Protein AF-A0A1J4KID9-F1 (afdb_monomer)

Foldseek 3Di:
DDPVLQLVLCQVLCVVVVHDSVVLVVDDPVRNVVVLVVSVVVPHDRRDRLVVVVVLLVVCQVLCVVVPHHSVNLSVDDPVVNLVVVVVSVVVVVDDPPDDPDPVVVVVSVVVVVVVVVVVVVDDDDDDPDQDPVNVVVVVVVVVVVVVPPDPPPDDPDDDPDPDDPDDPPDPPPPPDQDPVNVVVVVVVVVVVVVVVVVVVVVVVVVVVVVVVVVVVVVVLVVVLVVLVVVLVVLLVLLVVLDAADPPFAWEWEAEPVRDIDIGGDHQFDWCVNVVSNVQNDQVQADPSSHGFDWWKDFPVRTDDTPDGNVVVPRPHYGYIYIGGD

Structure (mmCIF, N/CA/C/O backbone):
data_AF-A0A1J4KID9-F1
#
_entry.id   AF-A0A1J4KID9-F1
#
loop_
_atom_site.group_PDB
_atom_site.id
_atom_site.type_symbol
_atom_site.label_atom_id
_atom_site.label_alt_id
_atom_site.label_comp_id
_atom_site.label_asym_id
_atom_site.label_entity_id
_atom_site.label_seq_id
_atom_site.pdbx_PDB_ins_code
_atom_site.Cartn_x
_atom_site.Cartn_y
_atom_site.Cartn_z
_atom_site.occupancy
_atom_site.B_iso_or_equiv
_atom_site.auth_seq_id
_atom_site.auth_comp_id
_atom_site.auth_asym_id
_atom_site.auth_atom_id
_atom_site.pdbx_PDB_model_num
ATOM 1 N N . MET A 1 1 ? 33.170 -0.268 27.221 1.00 67.50 1 MET A N 1
ATOM 2 C CA . MET A 1 1 ? 31.861 -0.867 27.538 1.00 67.50 1 MET A CA 1
ATOM 3 C C . MET A 1 1 ? 32.095 -1.963 28.561 1.00 67.50 1 MET A C 1
ATOM 5 O O . MET A 1 1 ? 32.984 -2.780 28.348 1.00 67.50 1 MET A O 1
ATOM 9 N N . SER A 1 2 ? 31.411 -1.929 29.701 1.00 86.56 2 SER A N 1
ATOM 10 C CA . SER A 1 2 ? 31.478 -3.019 30.681 1.00 86.56 2 SER A CA 1
ATOM 11 C C . SER A 1 2 ? 30.784 -4.274 30.136 1.00 86.56 2 SER A C 1
ATOM 13 O O . SER A 1 2 ? 29.910 -4.175 29.274 1.00 86.56 2 SER A O 1
ATOM 15 N N . ALA A 1 3 ? 31.131 -5.459 30.649 1.00 86.00 3 ALA A N 1
ATOM 16 C CA . ALA A 1 3 ? 30.494 -6.713 30.229 1.00 86.00 3 ALA A CA 1
ATOM 17 C C . ALA A 1 3 ? 28.960 -6.681 30.396 1.00 86.00 3 ALA A C 1
ATOM 19 O O . ALA A 1 3 ? 28.234 -7.229 29.571 1.00 86.00 3 ALA A O 1
ATOM 20 N N . ASN A 1 4 ? 28.458 -5.982 31.420 1.00 90.38 4 ASN A N 1
ATOM 21 C CA . ASN A 1 4 ? 27.022 -5.820 31.647 1.00 90.38 4 ASN A CA 1
ATOM 22 C C . ASN A 1 4 ? 26.362 -4.889 30.625 1.00 90.38 4 ASN A C 1
ATOM 24 O O . ASN A 1 4 ? 25.258 -5.177 30.182 1.00 90.38 4 ASN A O 1
ATOM 28 N N . GLU A 1 5 ? 27.024 -3.801 30.224 1.00 86.81 5 GLU A N 1
ATOM 29 C CA . GLU A 1 5 ? 26.514 -2.912 29.168 1.00 86.81 5 GLU A CA 1
ATOM 30 C C . GLU A 1 5 ? 26.441 -3.632 27.821 1.00 86.81 5 GLU A C 1
ATOM 32 O O . GLU A 1 5 ? 25.471 -3.464 27.087 1.00 86.81 5 GLU A O 1
ATOM 37 N N . MET A 1 6 ? 27.440 -4.468 27.521 1.00 88.25 6 MET A N 1
ATOM 38 C CA . MET A 1 6 ? 27.446 -5.279 26.307 1.00 88.25 6 MET A CA 1
ATOM 39 C C . MET A 1 6 ? 26.329 -6.326 26.338 1.00 88.25 6 MET A C 1
ATOM 41 O O . MET A 1 6 ? 25.587 -6.450 25.376 1.00 88.25 6 MET A O 1
ATOM 45 N N . ARG A 1 7 ? 26.137 -7.042 27.452 1.00 94.44 7 ARG A N 1
ATOM 46 C CA . ARG A 1 7 ? 25.012 -7.984 27.603 1.00 94.44 7 ARG A CA 1
ATOM 47 C C . ARG A 1 7 ? 23.666 -7.286 27.452 1.00 94.44 7 ARG A C 1
ATOM 49 O O . ARG A 1 7 ? 22.809 -7.760 26.717 1.00 94.44 7 ARG A O 1
ATOM 56 N N . LYS A 1 8 ? 23.519 -6.109 28.057 1.00 92.69 8 LYS A N 1
ATOM 57 C CA . LYS A 1 8 ? 22.304 -5.302 27.953 1.00 92.69 8 LYS A CA 1
ATOM 58 C C . LYS A 1 8 ? 21.984 -4.901 26.512 1.00 92.69 8 LYS A C 1
ATOM 60 O O . LYS A 1 8 ? 20.823 -4.928 26.119 1.00 92.69 8 LYS A O 1
ATOM 65 N N . SER A 1 9 ? 22.991 -4.576 25.698 1.00 91.94 9 SER A N 1
ATOM 66 C CA . SER A 1 9 ? 22.756 -4.224 24.292 1.00 91.94 9 SER A CA 1
ATOM 67 C C . SER A 1 9 ? 22.297 -5.411 23.433 1.00 91.94 9 SER A C 1
ATOM 69 O O . SER A 1 9 ? 21.761 -5.192 22.352 1.00 91.94 9 SER A O 1
ATOM 71 N N . TRP A 1 10 ? 22.464 -6.649 23.909 1.00 94.56 10 TRP A N 1
ATOM 72 C CA . TRP A 1 10 ? 22.032 -7.879 23.240 1.00 94.56 10 TRP A CA 1
ATOM 73 C C . TRP A 1 10 ? 20.652 -8.398 23.684 1.00 94.56 10 TRP A C 1
ATOM 75 O O . TRP A 1 10 ? 20.154 -9.338 23.068 1.00 94.56 10 TRP A O 1
ATOM 85 N N . GLU A 1 11 ? 19.998 -7.795 24.688 1.00 95.81 11 GLU A N 1
ATOM 86 C CA . GLU A 1 11 ? 18.727 -8.301 25.246 1.00 95.81 11 GLU A CA 1
ATOM 87 C C . GLU A 1 11 ? 17.643 -8.508 24.181 1.00 95.81 11 GLU A C 1
ATOM 89 O O . GLU A 1 11 ? 17.034 -9.574 24.123 1.00 95.81 11 GLU A O 1
ATOM 94 N N . ASN A 1 12 ? 17.448 -7.531 23.292 1.00 89.94 12 ASN A N 1
ATOM 95 C CA . ASN A 1 12 ? 16.438 -7.620 22.234 1.00 89.94 12 ASN A CA 1
ATOM 96 C C . ASN A 1 12 ? 16.734 -8.751 21.242 1.00 89.94 12 ASN A C 1
ATOM 98 O O . ASN A 1 12 ? 15.818 -9.449 20.821 1.00 89.94 12 ASN A O 1
ATOM 102 N N . ASN A 1 13 ? 18.007 -8.975 20.906 1.00 93.50 13 ASN A N 1
ATOM 103 C CA . ASN A 1 13 ? 18.398 -10.064 20.011 1.00 93.50 13 ASN A CA 1
ATOM 104 C C . ASN A 1 13 ? 18.134 -11.429 20.661 1.00 93.50 13 ASN A C 1
ATOM 106 O O . ASN A 1 13 ? 17.646 -12.333 19.990 1.00 93.50 13 ASN A O 1
ATOM 110 N N . PHE A 1 14 ? 18.389 -11.567 21.966 1.00 96.75 14 PHE A N 1
ATOM 111 C CA . PHE A 1 14 ? 18.066 -12.787 22.710 1.00 96.75 14 PHE A CA 1
ATOM 112 C C . PHE A 1 14 ? 16.553 -13.027 22.780 1.00 96.75 14 PHE A C 1
ATOM 114 O O . PHE A 1 14 ? 16.109 -14.134 22.486 1.00 96.75 14 PHE A O 1
ATOM 121 N N . ILE A 1 15 ? 15.759 -11.993 23.081 1.00 95.12 15 ILE A N 1
ATOM 122 C CA . ILE A 1 15 ? 14.289 -12.085 23.107 1.00 95.12 15 ILE A CA 1
ATOM 123 C C . ILE A 1 15 ? 13.750 -12.510 21.737 1.00 95.12 15 ILE A C 1
ATOM 125 O O . ILE A 1 15 ? 12.956 -13.446 21.653 1.00 95.12 15 ILE A O 1
ATOM 129 N N . ASN A 1 16 ? 14.217 -11.871 20.662 1.00 89.88 16 ASN A N 1
ATOM 130 C CA . ASN A 1 16 ? 13.778 -12.164 19.297 1.00 89.88 16 ASN A CA 1
ATOM 131 C C . ASN A 1 16 ? 14.201 -13.566 18.831 1.00 89.88 16 ASN A C 1
ATOM 133 O O . ASN A 1 16 ? 13.497 -14.188 18.041 1.00 89.88 16 ASN A O 1
ATOM 137 N N . ALA A 1 17 ? 15.318 -14.086 19.345 1.00 95.44 17 ALA A N 1
ATOM 138 C CA . ALA A 1 17 ? 15.761 -15.459 19.117 1.00 95.44 17 ALA A CA 1
ATOM 139 C C . ALA A 1 17 ? 15.050 -16.496 20.014 1.00 95.44 17 ALA A C 1
ATOM 141 O O . ALA A 1 17 ? 15.343 -17.688 19.917 1.00 95.44 17 ALA A O 1
ATOM 142 N N . GLY A 1 18 ? 14.138 -16.071 20.898 1.00 96.00 18 GLY A N 1
ATOM 143 C CA . GLY A 1 18 ? 13.438 -16.951 21.839 1.00 96.00 18 GLY A CA 1
ATOM 144 C C . GLY A 1 18 ? 14.309 -17.462 22.992 1.00 96.00 18 GLY A C 1
ATOM 145 O O . GLY A 1 18 ? 13.974 -18.474 23.607 1.00 96.00 18 GLY A O 1
ATOM 146 N N . LEU A 1 19 ? 15.425 -16.790 23.283 1.00 96.50 19 LEU A N 1
ATOM 147 C CA . LEU A 1 19 ? 16.352 -17.131 24.363 1.00 96.50 19 LEU A CA 1
ATOM 148 C C . LEU A 1 19 ? 16.002 -16.368 25.650 1.00 96.50 19 LEU A C 1
ATOM 150 O O . LEU A 1 19 ? 15.597 -15.204 25.614 1.00 96.50 19 LEU A O 1
ATOM 154 N N . ASP A 1 20 ? 16.192 -17.004 26.811 1.00 97.00 20 ASP A N 1
ATOM 155 C CA . ASP A 1 20 ? 15.944 -16.355 28.102 1.00 97.00 20 ASP A CA 1
ATOM 156 C C . ASP A 1 20 ? 17.058 -15.347 28.429 1.00 97.00 20 ASP A C 1
ATOM 158 O O . ASP A 1 20 ? 18.227 -15.690 28.624 1.00 97.00 20 ASP A O 1
ATOM 162 N N . VAL A 1 21 ? 16.673 -14.077 28.559 1.00 97.25 21 VAL A N 1
ATOM 163 C CA . VAL A 1 21 ? 17.555 -12.976 28.969 1.00 97.25 21 VAL A CA 1
ATOM 164 C C . VAL A 1 21 ? 18.198 -13.247 30.334 1.00 97.25 21 VAL A C 1
ATOM 166 O O . VAL A 1 21 ? 19.330 -12.834 30.581 1.00 97.25 21 VAL A O 1
ATOM 169 N N . ARG A 1 22 ? 17.528 -13.971 31.238 1.00 96.81 22 ARG A N 1
ATOM 170 C CA . ARG A 1 22 ? 18.107 -14.327 32.544 1.00 96.81 22 ARG A CA 1
ATOM 171 C C . ARG A 1 22 ? 19.289 -15.271 32.388 1.00 96.81 22 ARG A C 1
ATOM 173 O O . ARG A 1 22 ? 20.301 -15.082 33.060 1.00 96.81 22 ARG A O 1
ATOM 180 N N . GLU A 1 23 ? 19.176 -16.243 31.486 1.00 97.06 23 GLU A N 1
ATOM 181 C CA . GLU A 1 23 ? 20.255 -17.180 31.184 1.00 97.06 23 GLU A CA 1
ATOM 182 C C . GLU A 1 23 ? 21.453 -16.431 30.595 1.00 97.06 23 GLU A C 1
ATOM 184 O O . GLU A 1 23 ? 22.577 -16.617 31.069 1.00 97.06 23 GLU A O 1
ATOM 189 N N . MET A 1 24 ? 21.204 -15.475 29.689 1.00 97.69 24 MET A N 1
ATOM 190 C CA . MET A 1 24 ? 22.231 -14.594 29.120 1.00 97.69 24 MET A CA 1
ATOM 191 C C . MET A 1 24 ? 23.076 -13.900 30.194 1.00 97.69 24 MET A C 1
ATOM 193 O O . MET A 1 24 ? 24.288 -13.819 30.036 1.00 97.69 24 MET A O 1
ATOM 197 N N . TYR A 1 25 ? 22.499 -13.422 31.302 1.00 97.06 25 TYR A N 1
ATOM 198 C CA . TYR A 1 25 ? 23.275 -12.780 32.378 1.00 97.06 25 TYR A CA 1
ATOM 199 C C . TYR A 1 25 ? 24.060 -13.761 33.258 1.00 97.06 25 TYR A C 1
ATOM 201 O O . TYR A 1 25 ? 24.986 -13.346 33.954 1.00 97.06 25 TYR A O 1
ATOM 209 N N . THR A 1 26 ? 23.726 -15.051 33.217 1.00 96.88 26 THR A N 1
ATOM 210 C CA . THR A 1 26 ? 24.433 -16.105 33.963 1.00 96.88 26 THR A CA 1
ATOM 211 C C . THR A 1 26 ? 25.505 -16.829 33.148 1.00 96.88 26 THR A C 1
ATOM 213 O O . THR A 1 26 ? 26.361 -17.491 33.733 1.00 96.88 26 THR A O 1
ATOM 216 N N . MET A 1 27 ? 25.497 -16.682 31.817 1.00 97.31 27 MET A N 1
ATOM 217 C CA . MET A 1 27 ? 26.491 -17.282 30.920 1.00 97.31 27 MET A CA 1
ATOM 218 C C . MET A 1 27 ? 27.910 -16.807 31.243 1.00 97.31 27 MET A C 1
ATOM 220 O O . MET A 1 27 ? 28.134 -15.615 31.491 1.00 97.31 27 MET A O 1
ATOM 224 N N . SER A 1 28 ? 28.894 -17.705 31.135 1.00 97.38 28 SER A N 1
ATOM 225 C CA . SER A 1 28 ? 30.301 -17.292 31.114 1.00 97.38 28 SER A CA 1
ATOM 226 C C . SER A 1 28 ? 30.572 -16.352 29.932 1.00 97.38 28 SER A C 1
ATOM 228 O O . SER A 1 28 ? 29.771 -16.245 29.003 1.00 97.38 28 SER A O 1
ATOM 230 N N . GLU A 1 29 ? 31.685 -15.624 29.963 1.00 94.88 29 GLU A N 1
ATOM 231 C CA . GLU A 1 29 ? 32.046 -14.721 28.863 1.00 94.88 29 GLU A CA 1
ATOM 232 C C . GLU A 1 29 ? 32.217 -15.475 27.534 1.00 94.88 29 GLU A C 1
ATOM 234 O O . GLU A 1 29 ? 31.683 -15.045 26.515 1.00 94.88 29 GLU A O 1
ATOM 239 N N . ASP A 1 30 ? 32.833 -16.659 27.562 1.00 96.19 30 ASP A N 1
ATOM 240 C CA . ASP A 1 30 ? 32.995 -17.512 26.379 1.00 96.19 30 ASP A CA 1
ATOM 241 C C . ASP A 1 30 ? 31.653 -18.016 25.827 1.00 96.19 30 ASP A C 1
ATOM 243 O O . ASP A 1 30 ? 31.439 -18.020 24.613 1.00 96.19 30 ASP A O 1
ATOM 247 N N . GLN A 1 31 ? 30.726 -18.413 26.709 1.00 97.06 31 GLN A N 1
ATOM 248 C CA . GLN A 1 31 ? 29.376 -18.839 26.322 1.00 97.06 31 GLN A CA 1
ATOM 249 C C . GLN A 1 31 ? 28.580 -17.685 25.719 1.00 97.06 31 GLN A C 1
ATOM 251 O O . GLN A 1 31 ? 27.940 -17.855 24.680 1.00 97.06 31 GLN A O 1
ATOM 256 N N . PHE A 1 32 ? 28.652 -16.507 26.340 1.00 97.12 32 PHE A N 1
ATOM 257 C CA . PHE A 1 32 ? 28.003 -15.306 25.835 1.00 97.12 32 PHE A CA 1
ATOM 258 C C . PHE A 1 32 ? 28.542 -14.939 24.448 1.00 97.12 32 PHE A C 1
ATOM 260 O O . PHE A 1 32 ? 27.763 -14.797 23.512 1.00 97.12 32 PHE A O 1
ATOM 267 N N . ASN A 1 33 ? 29.866 -14.885 24.276 1.00 94.19 33 ASN A N 1
ATOM 268 C CA . ASN A 1 33 ? 30.491 -14.553 22.995 1.00 94.19 33 ASN A CA 1
ATOM 269 C C . ASN A 1 33 ? 30.161 -15.574 21.898 1.00 94.19 33 ASN A C 1
ATOM 271 O O . ASN A 1 33 ? 29.848 -15.182 20.775 1.00 94.19 33 ASN A O 1
ATOM 275 N N . SER A 1 34 ? 30.169 -16.868 22.229 1.00 96.56 34 SER A N 1
ATOM 276 C CA . SER A 1 34 ? 29.794 -17.934 21.289 1.00 96.56 34 SER A CA 1
ATOM 277 C C . SER A 1 34 ? 28.328 -17.822 20.865 1.00 96.56 34 SER A C 1
ATOM 279 O O . SER A 1 34 ? 28.011 -17.974 19.688 1.00 96.56 34 SER A O 1
ATOM 281 N N . THR A 1 35 ? 27.437 -17.503 21.807 1.00 97.06 35 THR A N 1
ATOM 282 C CA . THR A 1 35 ? 26.005 -17.317 21.529 1.00 97.06 35 THR A CA 1
ATOM 283 C C . THR A 1 35 ? 25.766 -16.072 20.678 1.00 97.06 35 THR A C 1
ATOM 285 O O . THR A 1 35 ? 25.029 -16.130 19.701 1.00 97.06 35 THR A O 1
ATOM 288 N N . CYS A 1 36 ? 26.438 -14.960 20.981 1.00 95.44 36 CYS A N 1
ATOM 289 C CA . CYS A 1 36 ? 26.390 -13.754 20.158 1.00 95.44 36 CYS A CA 1
ATOM 290 C C . CYS A 1 36 ? 26.878 -14.021 18.729 1.00 95.44 36 CYS A C 1
ATOM 292 O O . CYS A 1 36 ? 26.241 -13.563 17.786 1.00 95.44 36 CYS A O 1
ATOM 294 N N . GLN A 1 37 ? 27.964 -14.782 18.548 1.00 93.56 37 GLN A N 1
ATOM 295 C CA . GLN A 1 37 ? 28.444 -15.146 17.213 1.00 93.56 37 GLN A CA 1
ATOM 296 C C . GLN A 1 37 ? 27.427 -16.015 16.466 1.00 93.56 37 GLN A C 1
ATOM 298 O O . GLN A 1 37 ? 27.120 -15.723 15.317 1.00 93.56 37 GLN A O 1
ATOM 303 N N . PHE A 1 38 ? 26.834 -17.004 17.139 1.00 96.94 38 PHE A N 1
ATOM 304 C CA . PHE A 1 38 ? 25.763 -17.820 16.566 1.00 96.94 38 PHE A CA 1
ATOM 305 C C . PHE A 1 38 ? 24.560 -16.977 16.111 1.00 96.94 38 PHE A C 1
ATOM 307 O O . PHE A 1 38 ? 24.009 -17.217 15.038 1.00 96.94 38 PHE A O 1
ATOM 314 N N . LEU A 1 39 ? 24.165 -15.967 16.894 1.00 95.31 39 LEU A N 1
ATOM 315 C CA . LEU A 1 39 ? 23.096 -15.041 16.515 1.00 95.31 39 LEU A CA 1
ATOM 316 C C . LEU A 1 39 ? 23.476 -14.210 15.278 1.00 95.31 39 LEU A C 1
ATOM 318 O O . LEU A 1 39 ? 22.649 -14.061 14.384 1.00 95.31 39 LEU A O 1
ATOM 322 N N . ILE A 1 40 ? 24.719 -13.727 15.178 1.00 90.62 40 ILE A N 1
ATOM 323 C CA . ILE A 1 40 ? 25.205 -13.009 13.982 1.00 90.62 40 ILE A CA 1
ATOM 324 C C . ILE A 1 40 ? 25.161 -13.917 12.754 1.00 90.62 40 ILE A C 1
ATOM 326 O O . ILE A 1 40 ? 24.624 -13.524 11.722 1.00 90.62 40 ILE A O 1
ATOM 330 N N . ASP A 1 41 ? 25.669 -15.141 12.881 1.00 90.38 41 ASP A N 1
ATOM 331 C CA . ASP A 1 41 ? 25.675 -16.128 11.797 1.00 90.38 41 ASP A CA 1
ATOM 332 C C . ASP A 1 41 ? 24.243 -16.524 11.380 1.00 90.38 41 ASP A C 1
ATOM 334 O O . ASP A 1 41 ? 24.012 -16.942 10.248 1.00 90.38 41 ASP A O 1
ATOM 338 N N . SER A 1 42 ? 23.273 -16.341 12.282 1.00 91.69 42 SER A N 1
ATOM 339 C CA . SER A 1 42 ? 21.836 -16.534 12.045 1.00 91.69 42 SER A CA 1
ATOM 340 C C . SER A 1 42 ? 21.119 -15.275 11.525 1.00 91.69 42 SER A C 1
ATOM 342 O O . SER A 1 42 ? 19.894 -15.274 11.430 1.00 91.69 42 SER A O 1
ATOM 344 N N . GLY A 1 43 ? 21.852 -14.205 11.200 1.00 88.31 43 GLY A N 1
ATOM 345 C CA . GLY A 1 43 ? 21.314 -12.977 10.602 1.00 88.31 43 GLY A CA 1
ATOM 346 C C . GLY A 1 43 ? 20.875 -11.893 11.592 1.00 88.31 43 GLY A C 1
ATOM 347 O O . GLY A 1 43 ? 20.299 -10.892 11.171 1.00 88.31 43 GLY A O 1
ATOM 348 N N . PHE A 1 44 ? 21.137 -12.038 12.895 1.00 90.00 44 PHE A N 1
ATOM 349 C CA . PHE A 1 44 ? 20.835 -10.979 13.862 1.00 90.00 44 PHE A CA 1
ATOM 350 C C . PHE A 1 44 ? 21.916 -9.886 13.823 1.00 90.00 44 PHE A C 1
ATOM 352 O O . PHE A 1 44 ? 23.108 -10.189 13.949 1.00 90.00 44 PHE A O 1
ATOM 359 N N . PRO A 1 45 ? 21.543 -8.599 13.711 1.00 83.44 45 PRO A N 1
ATOM 360 C CA . PRO A 1 45 ? 22.516 -7.518 13.616 1.00 83.44 45 PRO A CA 1
ATOM 361 C C . PRO A 1 45 ? 23.289 -7.357 14.929 1.00 83.44 45 PRO A C 1
ATOM 363 O O . PRO A 1 45 ? 22.723 -7.429 16.025 1.00 83.44 45 PRO A O 1
ATOM 366 N N . ARG A 1 46 ? 24.598 -7.092 14.836 1.00 86.94 46 ARG A N 1
ATOM 367 C CA . ARG A 1 46 ? 25.426 -6.788 16.010 1.00 86.94 46 ARG A CA 1
ATOM 368 C C . ARG A 1 46 ? 24.930 -5.472 16.637 1.00 86.94 46 ARG A C 1
ATOM 370 O O . ARG A 1 46 ? 24.901 -4.457 15.943 1.00 86.94 46 ARG A O 1
ATOM 377 N N . PRO A 1 47 ? 24.586 -5.435 17.936 1.00 81.06 47 PRO A N 1
ATOM 378 C CA . PRO A 1 47 ? 24.168 -4.205 18.582 1.00 81.06 47 PRO A CA 1
ATOM 379 C C . PRO A 1 47 ? 25.357 -3.249 18.646 1.00 81.06 47 PRO A C 1
ATOM 381 O O . PRO A 1 47 ? 26.358 -3.495 19.323 1.00 81.06 47 PRO A O 1
ATOM 384 N N . VAL A 1 48 ? 25.257 -2.162 17.888 1.00 70.44 48 VAL A N 1
ATOM 385 C CA . VAL A 1 48 ? 26.262 -1.103 17.849 1.00 70.44 48 VAL A CA 1
ATOM 386 C C . VAL A 1 48 ? 26.238 -0.390 19.199 1.00 70.44 48 VAL A C 1
ATOM 388 O O . VAL A 1 48 ? 25.210 0.160 19.599 1.00 70.44 48 VAL A O 1
ATOM 391 N N . GLY A 1 49 ? 27.350 -0.441 19.935 1.00 63.91 49 GLY A N 1
ATOM 392 C CA . GLY A 1 49 ? 27.448 0.190 21.249 1.00 63.91 49 GLY A CA 1
ATOM 393 C C . GLY A 1 49 ? 27.148 1.690 21.173 1.00 63.91 49 GLY A C 1
ATOM 394 O O . GLY A 1 49 ? 27.570 2.372 20.243 1.00 63.91 49 GLY A O 1
ATOM 395 N N . GLU A 1 50 ? 26.456 2.214 22.183 1.00 57.25 50 GLU A N 1
ATOM 396 C CA . GLU A 1 50 ? 26.010 3.616 22.282 1.00 57.25 50 GLU A CA 1
ATOM 397 C C . GLU A 1 50 ? 27.161 4.636 22.124 1.00 57.25 50 GLU A C 1
ATOM 399 O O . GLU A 1 50 ? 26.969 5.748 21.644 1.00 57.25 50 GLU A O 1
ATOM 404 N N . GLN A 1 51 ? 28.399 4.236 22.440 1.00 53.75 51 GLN A N 1
ATOM 405 C CA . GLN A 1 51 ? 29.590 5.067 22.235 1.00 53.75 51 GLN A CA 1
ATOM 406 C C . GLN A 1 51 ? 30.036 5.186 20.770 1.00 53.75 51 GLN A C 1
ATOM 408 O O . GLN A 1 51 ? 30.564 6.232 20.401 1.00 53.75 51 GLN A O 1
ATOM 413 N N . ALA A 1 52 ? 29.822 4.160 19.941 1.00 54.78 52 ALA A N 1
ATOM 414 C CA . ALA A 1 52 ? 30.094 4.249 18.505 1.00 54.78 52 ALA A CA 1
ATOM 415 C C . ALA A 1 52 ? 29.058 5.162 17.831 1.00 54.78 52 ALA A C 1
ATOM 417 O O . ALA A 1 52 ? 29.440 6.100 17.139 1.00 54.78 52 ALA A O 1
ATOM 418 N N . LYS A 1 53 ? 27.775 5.010 18.199 1.00 64.50 53 LYS A N 1
ATOM 419 C CA . LYS A 1 53 ? 26.678 5.884 17.744 1.00 64.50 53 LYS A CA 1
ATOM 420 C C . LYS A 1 53 ? 26.939 7.368 18.032 1.00 64.50 53 LYS A C 1
ATOM 422 O O . LYS A 1 53 ? 26.664 8.226 17.202 1.00 64.50 53 LYS A O 1
ATOM 427 N N . ASN A 1 54 ? 27.511 7.682 19.197 1.00 66.44 54 ASN A N 1
ATOM 428 C CA . ASN A 1 54 ? 27.789 9.068 19.585 1.00 66.44 54 ASN A CA 1
ATOM 429 C C . ASN A 1 54 ? 29.024 9.672 18.905 1.00 66.44 54 ASN A C 1
ATOM 431 O O . ASN A 1 54 ? 29.061 10.884 18.703 1.00 66.44 54 ASN A O 1
ATOM 435 N N . LYS A 1 55 ? 30.038 8.863 18.567 1.00 69.50 55 LYS A N 1
ATOM 436 C CA . LYS A 1 55 ? 31.215 9.353 17.834 1.00 69.50 55 LYS A CA 1
ATOM 437 C C . LYS A 1 55 ? 30.810 9.808 16.431 1.00 69.50 55 LYS A C 1
ATOM 439 O O . LYS A 1 55 ? 31.202 10.891 16.01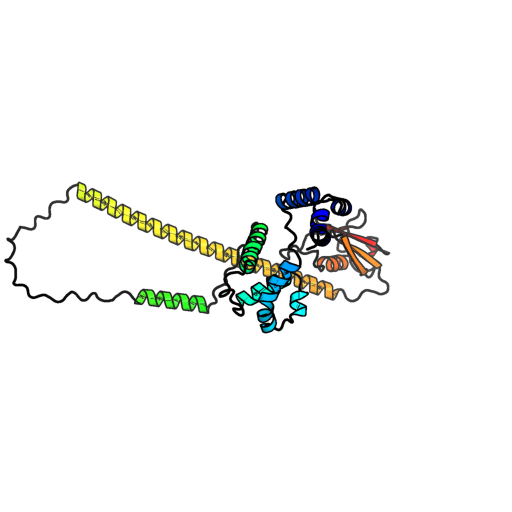2 1.00 69.50 55 LYS A O 1
ATOM 444 N N . ASP A 1 56 ? 29.960 9.012 15.802 1.00 76.50 56 ASP A N 1
ATOM 445 C CA . ASP A 1 56 ? 29.430 9.231 14.466 1.00 76.50 56 ASP A CA 1
ATOM 446 C C . ASP A 1 56 ? 28.507 10.455 14.429 1.00 76.50 56 ASP A C 1
ATOM 448 O O . ASP A 1 56 ? 28.728 11.372 13.646 1.00 76.50 56 ASP A O 1
ATOM 452 N N . ARG A 1 57 ? 27.566 10.574 15.375 1.00 89.56 57 ARG A N 1
ATOM 453 C CA . ARG A 1 57 ? 26.676 11.746 15.494 1.00 89.56 57 ARG A CA 1
ATOM 454 C C . ARG A 1 57 ? 27.414 13.069 15.697 1.00 89.56 57 ARG A C 1
ATOM 456 O O . ARG A 1 57 ? 26.973 14.102 15.198 1.00 89.56 57 ARG A O 1
ATOM 463 N N . LYS A 1 58 ? 28.560 13.053 16.380 1.00 89.56 58 LYS A N 1
ATOM 464 C CA . LYS A 1 58 ? 29.346 14.265 16.635 1.00 89.56 58 LYS A CA 1
ATOM 465 C C . LYS A 1 58 ? 29.871 14.922 15.357 1.00 89.56 58 LYS A C 1
ATOM 467 O O . LYS A 1 58 ? 29.955 16.147 15.294 1.00 89.56 58 LYS A O 1
ATOM 472 N N . GLU A 1 59 ? 30.206 14.130 14.341 1.00 89.88 59 GLU A N 1
ATOM 473 C CA . GLU A 1 59 ? 30.701 14.640 13.053 1.00 89.88 59 GLU A CA 1
ATOM 474 C C . GLU A 1 59 ? 29.618 15.409 12.274 1.00 89.88 59 GLU A C 1
ATOM 476 O O . GLU A 1 59 ? 29.939 16.278 11.462 1.00 89.88 59 GLU A O 1
ATOM 481 N N . TRP A 1 60 ? 28.344 15.159 12.594 1.00 91.62 60 TRP A N 1
ATOM 482 C CA . TRP A 1 60 ? 27.174 15.766 11.959 1.00 91.62 60 TRP A CA 1
ATOM 483 C C . TRP A 1 60 ? 26.604 16.975 12.712 1.00 91.62 60 TRP A C 1
ATOM 485 O O . TRP A 1 60 ? 25.744 17.670 12.172 1.00 91.62 60 TRP A O 1
ATO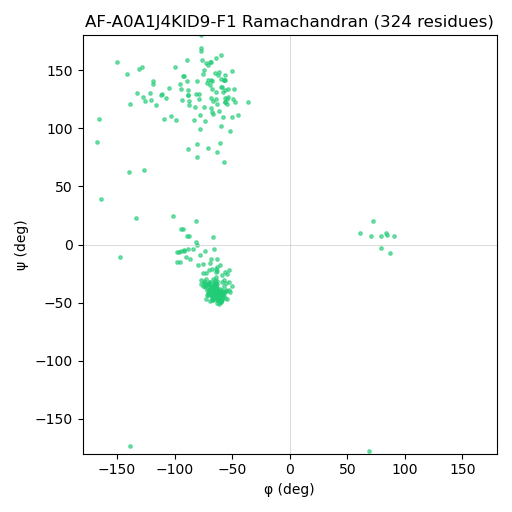M 495 N N . GLU A 1 61 ? 27.099 17.295 13.917 1.00 94.56 61 GLU A N 1
ATOM 496 C CA . GLU A 1 61 ? 26.560 18.386 14.751 1.00 94.56 61 GLU A CA 1
ATOM 497 C C . GLU A 1 61 ? 26.466 19.730 14.014 1.00 94.56 61 GLU A C 1
ATOM 499 O O . GLU A 1 61 ? 25.506 20.480 14.206 1.00 94.56 61 GLU A O 1
ATOM 504 N N . ASN A 1 62 ? 27.464 20.054 13.188 1.00 93.12 62 ASN A N 1
ATOM 505 C CA . ASN A 1 62 ? 27.482 21.310 12.438 1.00 93.12 62 ASN A CA 1
ATOM 506 C C . ASN A 1 62 ? 26.432 21.313 11.324 1.00 93.12 62 ASN A C 1
ATOM 508 O O . ASN A 1 62 ? 25.725 22.303 11.169 1.00 93.12 62 ASN A O 1
ATOM 512 N N . ALA A 1 63 ? 26.283 20.201 10.607 1.00 94.38 63 ALA A N 1
ATOM 513 C CA . ALA A 1 63 ? 25.335 20.096 9.506 1.00 94.38 63 ALA A CA 1
ATOM 514 C C . ALA A 1 63 ? 23.878 20.126 10.003 1.00 94.38 63 ALA A C 1
ATOM 516 O O . ALA A 1 63 ? 23.041 20.834 9.449 1.00 94.38 63 ALA A O 1
ATOM 517 N N . PHE A 1 64 ? 23.586 19.455 11.125 1.00 95.44 64 PHE A N 1
ATOM 518 C CA . PHE A 1 64 ? 22.269 19.536 11.770 1.00 95.44 64 PHE A CA 1
ATOM 519 C C . PHE A 1 64 ? 21.966 20.942 12.296 1.00 95.44 64 PHE A C 1
ATOM 521 O O . PHE A 1 64 ? 20.831 21.411 12.209 1.00 95.44 64 PHE A O 1
ATOM 528 N N . ARG A 1 65 ? 22.983 21.660 12.787 1.00 95.94 65 ARG A N 1
ATOM 529 C CA . ARG A 1 65 ? 22.822 23.055 13.211 1.00 95.94 65 ARG A CA 1
ATOM 530 C C . ARG A 1 65 ? 22.466 23.975 12.041 1.00 95.94 65 ARG A C 1
ATOM 532 O O . ARG A 1 65 ? 21.681 24.899 12.241 1.00 95.94 65 ARG A O 1
ATOM 539 N N . GLU A 1 66 ? 23.008 23.730 10.848 1.00 93.75 66 GLU A N 1
ATOM 540 C CA . GLU A 1 66 ? 22.694 24.512 9.642 1.00 93.75 66 GLU A CA 1
ATOM 541 C C . GLU A 1 66 ? 21.238 24.347 9.189 1.00 93.75 66 GLU A C 1
ATOM 543 O O . GLU A 1 66 ? 20.630 25.323 8.754 1.00 93.75 66 GLU A O 1
ATOM 548 N N . ILE A 1 67 ? 20.637 23.169 9.392 1.00 94.19 67 ILE A N 1
ATOM 549 C CA . ILE A 1 67 ? 19.202 22.933 9.138 1.00 94.19 67 ILE A CA 1
ATOM 550 C C . ILE A 1 67 ? 18.296 23.271 10.338 1.00 94.19 67 ILE A C 1
ATOM 552 O O . ILE A 1 67 ? 17.096 23.008 10.306 1.00 94.19 67 ILE A O 1
ATOM 556 N N . GLY A 1 68 ? 18.846 23.870 11.400 1.00 95.44 68 GLY A N 1
ATOM 557 C CA . GLY A 1 68 ? 18.083 24.344 12.559 1.00 95.44 68 GLY A CA 1
ATOM 558 C C . GLY A 1 68 ? 17.770 23.292 13.628 1.00 95.44 68 GLY A C 1
ATOM 559 O O . GLY A 1 68 ? 17.012 23.590 14.550 1.00 95.44 68 GLY A O 1
ATOM 560 N N . VAL A 1 69 ? 18.365 22.098 13.557 1.00 95.19 69 VAL A N 1
ATOM 561 C CA . VAL A 1 69 ? 18.202 21.044 14.569 1.00 95.19 69 VAL A CA 1
ATOM 562 C C . VAL A 1 69 ? 19.246 21.220 15.671 1.00 95.19 69 VAL A C 1
ATOM 564 O O . VAL A 1 69 ? 20.447 21.356 15.421 1.00 95.19 69 VAL A O 1
ATOM 567 N N . SER A 1 70 ? 18.802 21.235 16.930 1.00 96.25 70 SER A N 1
ATOM 568 C CA . SER A 1 70 ? 19.721 21.407 18.061 1.00 96.25 70 SER A CA 1
ATOM 569 C C . SER A 1 70 ? 20.542 20.130 18.325 1.00 96.25 70 SER A C 1
ATOM 571 O O . SER A 1 70 ? 20.026 19.030 18.131 1.00 96.25 70 SER A O 1
ATOM 573 N N . PRO A 1 71 ? 21.785 20.213 18.848 1.00 93.94 71 P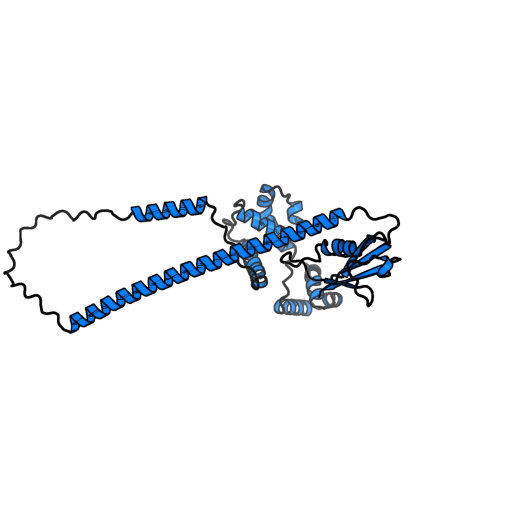RO A N 1
ATOM 574 C CA . PRO A 1 71 ? 22.569 19.015 19.168 1.00 93.94 71 PRO A CA 1
ATOM 575 C C . PRO A 1 71 ? 21.843 18.054 20.118 1.00 93.94 71 PRO A C 1
ATOM 577 O O . PRO A 1 71 ? 21.885 16.847 19.922 1.00 93.94 71 PRO A O 1
ATOM 580 N N . ASN A 1 72 ? 21.122 18.575 21.116 1.00 91.31 72 ASN A N 1
ATOM 581 C CA . ASN A 1 72 ? 20.364 17.741 22.056 1.00 91.31 72 ASN A CA 1
ATOM 582 C C . ASN A 1 72 ? 19.257 16.942 21.358 1.00 91.31 72 ASN A C 1
ATOM 584 O O . ASN A 1 72 ? 19.037 15.781 21.693 1.00 91.31 72 ASN A O 1
ATOM 588 N N . GLU A 1 73 ? 18.577 17.561 20.394 1.00 93.44 73 GLU A N 1
ATOM 589 C CA . GLU A 1 73 ? 17.562 16.910 19.569 1.00 93.44 73 GLU A CA 1
ATOM 590 C C . GLU A 1 73 ? 18.198 15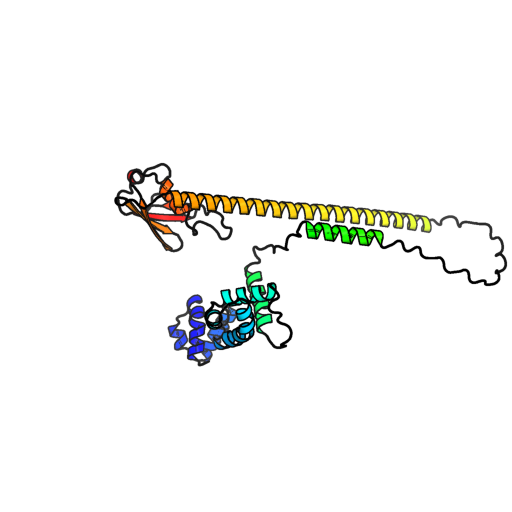.854 18.663 1.00 93.44 73 GLU A C 1
ATOM 592 O O . GLU A 1 73 ? 17.757 14.712 18.677 1.00 93.44 73 GLU A O 1
ATOM 597 N N . MET A 1 74 ? 19.312 16.179 18.000 1.00 95.19 74 MET A N 1
ATOM 598 C CA . MET A 1 74 ? 20.082 15.237 17.181 1.00 95.19 74 MET A CA 1
ATOM 599 C C . MET A 1 74 ? 20.578 14.020 17.982 1.00 95.19 74 MET A C 1
ATOM 601 O O . MET A 1 74 ? 20.473 12.898 17.501 1.00 95.19 74 MET A O 1
ATOM 605 N N . TYR A 1 75 ? 21.095 14.189 19.205 1.00 90.62 75 TYR A N 1
ATOM 606 C CA . TYR A 1 75 ? 21.538 13.059 20.042 1.00 90.62 75 TYR A CA 1
ATOM 607 C C . TYR A 1 75 ? 20.382 12.241 20.628 1.00 90.62 75 TYR A C 1
ATOM 609 O O . TYR A 1 75 ? 20.568 11.069 20.943 1.00 90.62 75 TYR A O 1
ATOM 617 N N . SER A 1 76 ? 19.200 12.842 20.770 1.00 84.25 76 SER A N 1
ATOM 618 C CA . SER A 1 76 ? 17.998 12.158 21.269 1.00 84.25 76 SER A CA 1
ATOM 619 C C . SER A 1 76 ? 17.165 11.529 20.148 1.00 84.25 76 SER A C 1
ATOM 621 O O . SER A 1 76 ? 16.233 10.776 20.423 1.00 84.25 76 SER A O 1
ATOM 623 N N . MET A 1 77 ? 17.484 11.846 18.892 1.00 90.25 77 MET A N 1
ATOM 624 C CA . MET A 1 77 ? 16.774 11.380 17.709 1.00 90.25 77 MET A CA 1
ATOM 625 C C . MET A 1 77 ? 16.965 9.864 17.517 1.00 90.25 77 MET A C 1
ATOM 627 O O . MET A 1 77 ? 18.107 9.387 17.604 1.00 90.25 77 MET A O 1
ATOM 631 N N . PRO A 1 78 ? 15.897 9.094 17.229 1.00 86.06 78 PRO A N 1
ATOM 632 C CA . PRO A 1 78 ? 16.013 7.686 16.851 1.00 86.06 78 PRO A CA 1
ATOM 633 C C . PRO A 1 78 ? 17.040 7.475 15.730 1.00 86.06 78 PRO A C 1
ATOM 635 O O . PRO A 1 78 ? 17.257 8.354 14.903 1.00 86.06 78 PRO A O 1
ATOM 638 N N . GLU A 1 79 ? 17.704 6.318 15.699 1.00 82.31 79 GLU A N 1
ATOM 639 C CA . GLU A 1 79 ? 18.745 6.040 14.691 1.00 82.31 79 GLU A CA 1
ATOM 640 C C . GLU A 1 79 ? 18.207 6.126 13.256 1.00 82.31 79 GLU A C 1
ATOM 642 O O . GLU A 1 79 ? 18.869 6.693 12.395 1.00 82.31 79 GLU A O 1
ATOM 647 N N . SER A 1 80 ? 16.985 5.640 13.021 1.00 80.94 80 SER A N 1
ATOM 648 C CA . SER A 1 80 ? 16.291 5.743 11.730 1.00 80.94 80 SER A CA 1
ATOM 649 C C . SER A 1 80 ? 16.156 7.188 11.258 1.00 80.94 80 SER A C 1
ATOM 651 O O . SER A 1 80 ? 16.442 7.513 10.105 1.00 80.94 80 SER A O 1
ATOM 653 N N . ASP A 1 81 ? 15.748 8.061 12.171 1.00 90.50 81 ASP A N 1
ATOM 654 C CA . ASP A 1 81 ? 15.447 9.459 11.888 1.00 90.50 81 ASP A CA 1
ATOM 655 C C . ASP A 1 81 ? 16.749 10.247 11.714 1.00 90.50 81 ASP A C 1
ATOM 657 O O . ASP A 1 81 ? 16.843 11.114 10.843 1.00 90.50 81 ASP A O 1
ATOM 661 N N . PHE A 1 82 ? 17.781 9.893 12.491 1.00 93.44 82 PHE A N 1
ATOM 662 C CA . PHE A 1 82 ? 19.125 10.441 12.354 1.00 93.44 82 PHE A CA 1
ATOM 663 C C . PHE A 1 82 ? 19.709 10.112 10.979 1.00 93.44 82 PHE A C 1
ATOM 665 O O . PHE A 1 82 ? 20.111 11.027 10.268 1.00 93.44 82 PHE A O 1
ATOM 672 N N . LEU A 1 83 ? 19.682 8.841 10.562 1.00 88.62 83 LEU A N 1
ATOM 673 C CA . LEU A 1 83 ? 20.172 8.416 9.245 1.00 88.62 83 LEU A CA 1
ATOM 674 C C . LEU A 1 83 ? 19.390 9.075 8.100 1.00 88.62 83 LEU A C 1
ATOM 676 O O . LEU A 1 83 ? 19.997 9.570 7.152 1.00 88.62 83 LEU A O 1
ATOM 680 N N . SER A 1 84 ? 18.061 9.157 8.219 1.00 88.19 84 SER A N 1
ATOM 681 C CA . SER A 1 84 ? 17.206 9.826 7.226 1.00 88.19 84 SER A CA 1
ATOM 682 C C . SER A 1 84 ? 17.531 11.319 7.106 1.00 88.19 84 SER A C 1
ATOM 684 O O . SER A 1 84 ? 17.598 11.867 6.007 1.00 88.19 84 SER A O 1
ATOM 686 N N . SER A 1 85 ? 17.791 11.978 8.237 1.00 93.31 85 SER A N 1
ATOM 687 C CA . SER A 1 85 ? 18.181 13.389 8.270 1.00 93.31 85 SER A CA 1
ATOM 688 C C . SER A 1 85 ? 19.594 13.606 7.717 1.00 93.31 85 SER A C 1
ATOM 690 O O . SER A 1 85 ? 19.808 14.554 6.967 1.00 93.31 85 SER A O 1
ATOM 692 N N . CYS A 1 86 ? 20.551 12.717 8.013 1.00 91.69 86 CYS A N 1
ATOM 693 C CA . CYS A 1 86 ? 21.886 12.738 7.406 1.00 91.69 86 CYS A CA 1
ATOM 694 C C . CYS A 1 86 ? 21.809 12.646 5.879 1.00 91.69 86 CYS A C 1
ATOM 696 O O . CYS A 1 86 ? 22.473 13.417 5.189 1.00 91.69 86 CYS A O 1
ATOM 698 N N . GLN A 1 87 ? 20.965 11.753 5.354 1.00 86.38 87 GLN A N 1
ATOM 699 C CA . GLN A 1 87 ? 20.768 11.595 3.915 1.00 86.38 87 GLN A CA 1
ATOM 700 C C . GLN A 1 87 ? 20.208 12.874 3.286 1.00 86.38 87 GLN A C 1
ATOM 702 O O . GLN A 1 87 ? 20.782 13.394 2.335 1.00 86.38 87 GLN A O 1
ATOM 707 N N . PHE A 1 88 ? 19.164 13.454 3.883 1.00 92.19 88 PHE A N 1
ATOM 708 C CA . PHE A 1 88 ? 18.610 14.734 3.437 1.00 92.19 88 PHE A CA 1
ATOM 709 C C . PHE A 1 88 ? 19.660 15.860 3.406 1.00 92.19 88 PHE A C 1
ATOM 711 O O . PHE A 1 88 ? 19.712 16.660 2.470 1.00 92.19 88 PHE A O 1
ATOM 718 N N . ILE A 1 89 ? 20.532 15.925 4.414 1.00 91.12 89 ILE A N 1
ATOM 719 C CA . ILE A 1 89 ? 21.620 16.908 4.477 1.00 91.12 89 ILE A CA 1
ATOM 720 C C . ILE A 1 89 ? 22.651 16.680 3.347 1.00 91.12 89 ILE A C 1
ATOM 722 O O . ILE A 1 89 ? 23.186 17.652 2.808 1.00 91.12 89 ILE A O 1
ATOM 726 N N . VAL A 1 90 ? 22.924 15.430 2.961 1.00 88.88 90 VAL A N 1
ATOM 727 C CA . VAL A 1 90 ? 23.828 15.112 1.840 1.00 88.88 90 VAL A CA 1
ATOM 728 C C . VAL A 1 90 ? 23.179 15.450 0.501 1.00 88.88 90 VAL A C 1
ATOM 730 O O . VAL A 1 90 ? 23.794 16.130 -0.318 1.00 88.88 90 VAL A O 1
ATOM 733 N N . ASP A 1 91 ? 21.924 15.051 0.305 1.00 84.31 91 ASP A N 1
ATOM 734 C CA . ASP A 1 91 ? 21.178 15.281 -0.939 1.00 84.31 91 ASP A CA 1
ATOM 735 C C . ASP A 1 91 ? 20.916 16.767 -1.195 1.00 84.31 91 ASP A C 1
ATOM 737 O O . ASP A 1 91 ? 20.919 17.228 -2.336 1.00 84.31 91 ASP A O 1
ATOM 741 N N . SER A 1 92 ? 20.735 17.547 -0.129 1.00 87.81 92 SER A N 1
ATOM 742 C CA . SER A 1 92 ? 20.605 19.005 -0.221 1.00 87.81 92 SER A CA 1
ATOM 743 C C . SER A 1 92 ? 21.931 19.713 -0.527 1.00 87.81 92 SER A C 1
ATOM 745 O O . SER A 1 92 ? 21.945 20.927 -0.731 1.00 87.81 92 SER A O 1
ATOM 747 N N . GLY A 1 93 ? 23.052 18.982 -0.554 1.00 88.88 93 GLY A N 1
ATOM 748 C CA . GLY A 1 93 ? 24.383 19.530 -0.804 1.00 88.88 93 GLY A CA 1
ATOM 749 C C . GLY A 1 93 ? 24.931 20.382 0.346 1.00 88.88 93 GLY A C 1
ATOM 750 O O . GLY A 1 93 ? 25.984 20.998 0.189 1.00 88.88 93 GLY A O 1
ATOM 751 N N . ILE A 1 94 ? 24.240 20.422 1.492 1.00 83.31 94 ILE A N 1
ATOM 752 C CA . ILE A 1 94 ? 24.654 21.159 2.695 1.00 83.31 94 ILE A CA 1
ATOM 753 C C . ILE A 1 94 ? 25.915 20.526 3.295 1.00 83.31 94 ILE A C 1
ATOM 755 O O . ILE A 1 94 ? 26.814 21.226 3.759 1.00 83.31 94 ILE A O 1
ATOM 759 N N . TYR A 1 95 ? 26.024 19.197 3.234 1.00 85.44 95 TYR A N 1
ATOM 760 C CA . TYR A 1 95 ? 27.194 18.467 3.708 1.00 85.44 95 TYR A CA 1
ATOM 761 C C . TYR A 1 95 ? 27.760 17.569 2.614 1.00 85.44 95 TYR A C 1
ATOM 763 O O . TYR A 1 95 ? 27.077 16.690 2.096 1.00 85.44 95 TYR A O 1
ATOM 771 N N . SER A 1 96 ? 29.039 17.757 2.287 1.00 77.19 96 SER A N 1
ATOM 772 C CA . SER A 1 96 ? 29.766 16.866 1.386 1.00 77.19 96 SER A CA 1
ATOM 773 C C . SER A 1 96 ? 30.786 16.064 2.202 1.00 77.19 96 SER A C 1
ATOM 775 O O . SER A 1 96 ? 31.774 16.645 2.672 1.00 77.19 96 SER A O 1
ATOM 777 N N . PRO A 1 97 ? 30.565 14.755 2.428 1.00 61.34 97 PRO A N 1
ATOM 778 C CA . PRO A 1 97 ? 31.495 13.906 3.165 1.00 61.34 97 PRO A CA 1
ATOM 779 C C . PRO A 1 97 ? 32.748 13.682 2.310 1.00 61.34 97 PRO A C 1
ATOM 781 O O . PRO A 1 97 ? 32.856 12.719 1.559 1.00 61.34 97 PRO A O 1
ATOM 784 N N . GLY A 1 98 ? 33.681 14.635 2.358 1.00 49.56 98 GLY A N 1
ATOM 785 C CA . GLY A 1 98 ? 34.718 14.708 1.332 1.00 49.56 98 GLY A CA 1
ATOM 786 C C . GLY A 1 98 ? 35.931 15.566 1.660 1.00 49.56 98 GLY A C 1
ATOM 787 O O . GLY A 1 98 ? 36.434 16.233 0.767 1.00 49.56 98 GLY A O 1
ATOM 788 N N . THR A 1 99 ? 36.431 15.547 2.902 1.00 50.22 99 THR A N 1
ATOM 789 C CA . THR A 1 99 ? 37.841 15.931 3.187 1.00 50.22 99 THR A CA 1
ATOM 790 C C . THR A 1 99 ? 38.499 15.176 4.352 1.00 50.22 99 THR A C 1
ATOM 792 O O . THR A 1 99 ? 39.715 15.251 4.516 1.00 50.22 99 THR A O 1
ATOM 795 N N . SER A 1 100 ? 37.741 14.417 5.146 1.00 47.91 100 SER A N 1
ATOM 796 C CA . SER A 1 100 ? 38.264 13.609 6.251 1.00 47.91 100 SER A CA 1
ATOM 797 C C . SER A 1 100 ? 38.313 12.140 5.822 1.00 47.91 100 SER A C 1
ATOM 799 O O . SER A 1 100 ? 37.274 11.522 5.616 1.00 47.91 100 SER A O 1
ATOM 801 N N . ASN A 1 101 ? 39.515 11.592 5.645 1.00 49.66 101 ASN A N 1
ATOM 802 C CA . ASN A 1 101 ? 39.769 10.263 5.066 1.00 49.66 101 ASN A CA 1
ATOM 803 C C . ASN A 1 101 ? 39.275 9.051 5.896 1.00 49.66 101 ASN A C 1
ATOM 805 O O . ASN A 1 101 ? 39.558 7.928 5.496 1.00 49.66 101 ASN A O 1
ATOM 809 N N . ASP A 1 102 ? 38.541 9.235 7.000 1.00 48.53 102 ASP A N 1
ATOM 810 C CA . ASP A 1 102 ? 38.293 8.172 7.998 1.00 48.53 102 ASP A CA 1
ATOM 811 C C . ASP A 1 102 ? 36.829 8.028 8.469 1.00 48.53 102 ASP A C 1
ATOM 813 O O . ASP A 1 102 ? 36.580 7.489 9.547 1.00 48.53 102 ASP A O 1
ATOM 817 N N . SER A 1 103 ? 35.825 8.472 7.704 1.00 59.75 103 SER A N 1
ATOM 818 C CA . SER A 1 103 ? 34.431 8.236 8.119 1.00 59.75 103 SER A CA 1
ATOM 819 C C . SER A 1 103 ? 33.921 6.887 7.596 1.00 59.75 103 SER A C 1
ATOM 821 O O . SER A 1 103 ? 33.245 6.798 6.568 1.00 59.75 103 SER A O 1
ATOM 823 N N . ASP A 1 104 ? 34.250 5.813 8.324 1.00 58.25 104 ASP A N 1
ATOM 824 C CA . ASP A 1 104 ? 33.636 4.480 8.177 1.00 58.25 104 ASP A CA 1
ATOM 825 C C . ASP A 1 104 ? 32.100 4.544 8.253 1.00 58.25 104 ASP A C 1
ATOM 827 O O . ASP A 1 104 ? 31.417 3.692 7.692 1.00 58.25 104 ASP A O 1
ATOM 831 N N . LEU A 1 105 ? 31.552 5.596 8.865 1.00 61.28 105 LEU A N 1
ATOM 832 C CA . LEU A 1 105 ? 30.129 5.897 8.906 1.00 61.28 105 LEU A CA 1
ATOM 833 C C . LEU A 1 105 ? 29.551 6.243 7.529 1.00 61.28 105 LEU A C 1
ATOM 835 O O . LEU A 1 105 ? 28.473 5.766 7.213 1.00 61.28 105 LEU A O 1
ATOM 839 N N . ALA A 1 106 ? 30.237 7.011 6.676 1.00 63.53 106 ALA A N 1
ATOM 840 C CA . ALA A 1 106 ? 29.730 7.298 5.326 1.00 63.53 106 ALA A CA 1
ATOM 841 C C . ALA A 1 106 ? 29.632 6.012 4.483 1.00 63.53 106 ALA A C 1
ATOM 843 O O . ALA A 1 106 ? 28.672 5.803 3.735 1.00 63.53 106 ALA A O 1
ATOM 844 N N . LYS A 1 107 ? 30.595 5.101 4.675 1.00 67.06 107 LYS A N 1
ATOM 845 C CA . LYS A 1 107 ? 30.546 3.751 4.102 1.00 67.06 107 LYS A CA 1
ATOM 846 C C . LYS A 1 107 ? 29.465 2.891 4.751 1.00 67.06 107 LYS A C 1
ATOM 848 O O . LYS A 1 107 ? 28.820 2.140 4.037 1.00 67.06 107 LYS A O 1
ATOM 853 N N . ALA A 1 108 ? 29.240 3.005 6.060 1.00 63.53 108 ALA A N 1
ATOM 854 C CA . ALA A 1 108 ? 28.187 2.280 6.768 1.00 63.53 108 ALA A CA 1
ATOM 855 C C . ALA A 1 108 ? 26.780 2.786 6.413 1.00 63.53 108 ALA A C 1
ATOM 857 O O . ALA A 1 108 ? 25.871 1.976 6.325 1.00 63.53 108 ALA A O 1
ATOM 858 N N . ILE A 1 109 ? 26.599 4.082 6.148 1.00 64.62 109 ILE A N 1
ATOM 859 C CA . ILE A 1 109 ? 25.353 4.660 5.625 1.00 64.62 109 ILE A CA 1
ATOM 860 C C . ILE A 1 109 ? 25.088 4.097 4.225 1.00 64.62 109 ILE A C 1
ATOM 862 O O . ILE A 1 109 ? 23.991 3.614 3.965 1.00 64.62 109 ILE A O 1
ATOM 866 N N . SER A 1 110 ? 26.117 4.060 3.370 1.00 66.12 110 SER A N 1
ATOM 867 C CA . SER A 1 110 ? 26.012 3.467 2.029 1.00 66.12 110 SER A CA 1
ATOM 868 C C . SER A 1 110 ? 25.708 1.957 2.093 1.00 66.12 110 SER A C 1
ATOM 870 O O . SER A 1 110 ? 24.773 1.487 1.458 1.00 66.12 110 SER A O 1
ATOM 872 N N . ALA A 1 111 ? 26.428 1.195 2.925 1.00 65.00 111 ALA A N 1
ATOM 873 C CA . ALA A 1 111 ? 26.274 -0.259 3.045 1.00 65.00 111 ALA A CA 1
ATOM 874 C C . ALA A 1 111 ? 24.990 -0.686 3.782 1.00 65.00 111 ALA A C 1
ATOM 876 O O . ALA A 1 111 ? 24.361 -1.671 3.413 1.00 65.00 111 ALA A O 1
ATOM 877 N N . SER A 1 112 ? 24.562 0.057 4.807 1.00 58.84 112 SER A N 1
ATOM 878 C CA . SER A 1 112 ? 23.297 -0.209 5.501 1.00 58.84 112 SER A CA 1
ATOM 879 C C . SER A 1 112 ? 22.090 0.116 4.617 1.00 58.84 112 SER A C 1
ATOM 881 O O . SER A 1 112 ? 21.013 -0.427 4.859 1.00 58.84 112 SER A O 1
ATOM 883 N N . MET A 1 113 ? 22.256 0.962 3.594 1.00 59.69 113 MET A N 1
ATOM 884 C CA . MET A 1 113 ? 21.259 1.143 2.541 1.00 59.69 113 MET A CA 1
ATOM 885 C C . MET A 1 113 ? 21.260 0.009 1.517 1.00 59.69 113 MET A C 1
ATOM 887 O O . MET A 1 113 ? 20.177 -0.365 1.084 1.00 59.69 113 MET A O 1
ATOM 891 N N . ASP A 1 114 ? 22.401 -0.602 1.191 1.00 58.94 114 ASP A N 1
ATOM 892 C CA . ASP A 1 114 ? 22.428 -1.802 0.339 1.00 58.94 114 ASP A CA 1
ATOM 893 C C . ASP A 1 114 ? 21.715 -2.997 0.999 1.00 58.94 114 ASP A C 1
ATOM 895 O O . ASP A 1 114 ? 21.033 -3.767 0.326 1.00 58.94 114 ASP A O 1
ATOM 899 N N . ASP A 1 115 ? 21.796 -3.143 2.324 1.00 51.25 115 ASP A N 1
ATOM 900 C CA . ASP A 1 115 ? 21.065 -4.195 3.047 1.00 51.25 115 ASP A CA 1
ATOM 901 C C . ASP A 1 115 ? 19.560 -3.892 3.175 1.00 51.25 115 ASP A C 1
ATOM 903 O O . ASP A 1 115 ? 18.730 -4.805 3.105 1.00 51.25 115 ASP A O 1
ATOM 907 N N . LEU A 1 116 ? 19.176 -2.614 3.292 1.00 47.72 116 LEU A N 1
ATOM 908 C CA . LEU A 1 116 ? 17.769 -2.199 3.231 1.00 47.72 116 LEU A CA 1
ATOM 909 C C . LEU A 1 116 ? 17.202 -2.307 1.805 1.00 47.72 116 LEU A C 1
ATOM 911 O O . LEU A 1 116 ? 16.049 -2.706 1.649 1.00 47.72 116 LEU A O 1
ATOM 915 N N . SER A 1 117 ? 18.002 -2.036 0.769 1.00 45.19 117 SER A N 1
ATOM 916 C CA . SER A 1 117 ? 17.601 -2.184 -0.635 1.00 45.19 117 SER A CA 1
ATOM 917 C C . SER A 1 117 ? 17.520 -3.656 -1.045 1.00 45.19 117 SER A C 1
ATOM 919 O O . SER A 1 117 ? 16.596 -4.043 -1.755 1.00 45.19 117 SER A O 1
ATOM 921 N N . ASN A 1 118 ? 18.391 -4.521 -0.515 1.00 41.81 118 ASN A N 1
ATOM 922 C CA . ASN A 1 118 ? 18.341 -5.961 -0.768 1.00 41.81 118 ASN A CA 1
ATOM 923 C C . ASN A 1 118 ? 17.187 -6.666 -0.045 1.00 41.81 118 ASN A C 1
ATOM 925 O O . ASN A 1 118 ? 16.642 -7.628 -0.586 1.00 41.81 118 ASN A O 1
ATOM 929 N N . ASN A 1 119 ? 16.747 -6.168 1.115 1.00 38.62 119 ASN A N 1
ATOM 930 C CA . ASN A 1 119 ? 15.519 -6.650 1.757 1.00 38.62 119 ASN A CA 1
ATOM 931 C C . ASN A 1 119 ? 14.242 -6.038 1.131 1.00 38.62 119 ASN A C 1
ATOM 933 O O . ASN A 1 119 ? 13.158 -6.599 1.265 1.00 38.62 119 ASN A O 1
ATOM 937 N N . ALA A 1 120 ? 14.375 -4.933 0.384 1.00 39.00 120 ALA A N 1
ATOM 938 C CA . ALA A 1 120 ? 13.323 -4.331 -0.443 1.00 39.00 120 ALA A CA 1
ATOM 939 C C . ALA A 1 120 ? 13.307 -4.839 -1.908 1.00 39.00 120 ALA A C 1
ATOM 941 O O . ALA A 1 120 ? 12.385 -4.533 -2.667 1.00 39.00 120 ALA A O 1
ATOM 942 N N . ASN A 1 121 ? 14.269 -5.677 -2.315 1.00 37.72 121 ASN A N 1
ATOM 943 C CA . ASN A 1 121 ? 14.466 -6.106 -3.709 1.00 37.72 121 ASN A CA 1
ATOM 944 C C . ASN A 1 121 ? 13.561 -7.253 -4.190 1.00 37.72 121 ASN A C 1
ATOM 946 O O . ASN A 1 121 ? 13.839 -7.877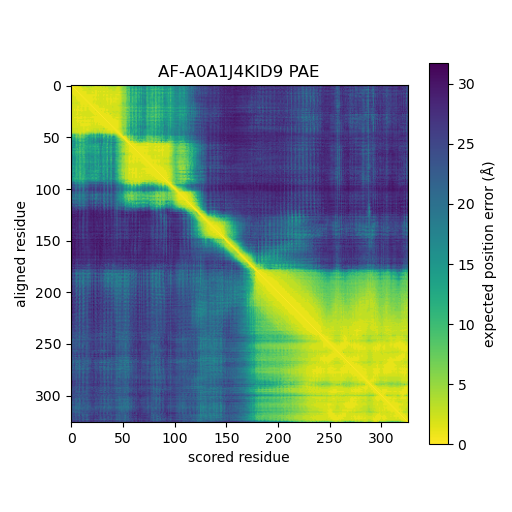 -5.213 1.00 37.72 121 ASN A O 1
ATOM 950 N N . ASN A 1 122 ? 12.430 -7.488 -3.519 1.00 42.38 122 ASN A N 1
ATOM 951 C CA . ASN A 1 122 ? 11.291 -8.141 -4.169 1.00 42.38 122 ASN A CA 1
ATOM 952 C C . ASN A 1 122 ? 10.229 -7.161 -4.675 1.00 42.38 122 ASN A C 1
ATOM 954 O O . ASN A 1 122 ? 9.320 -7.609 -5.370 1.00 42.38 122 ASN A O 1
ATOM 958 N N . ASN A 1 123 ? 10.324 -5.853 -4.401 1.00 47.66 123 ASN A N 1
ATOM 959 C CA . ASN A 1 123 ? 9.453 -4.880 -5.058 1.00 47.66 123 ASN A CA 1
ATOM 960 C C . ASN A 1 123 ? 9.927 -3.433 -4.841 1.00 47.66 123 ASN A C 1
ATOM 962 O O . ASN A 1 123 ? 9.481 -2.776 -3.907 1.00 47.66 123 ASN A O 1
ATOM 966 N N . SER A 1 124 ? 10.805 -2.904 -5.700 1.00 41.25 124 SER A N 1
ATOM 967 C CA . SER A 1 124 ? 10.969 -1.452 -5.894 1.00 41.25 124 SER A CA 1
ATOM 968 C C . SER A 1 124 ? 11.759 -1.148 -7.163 1.00 41.25 124 SER A C 1
ATOM 970 O O . SER A 1 124 ? 12.965 -1.349 -7.239 1.00 41.25 124 SER A O 1
ATOM 972 N N . ASN A 1 125 ? 11.053 -0.634 -8.166 1.00 40.50 125 ASN A N 1
ATOM 973 C CA . ASN A 1 125 ? 11.624 -0.020 -9.355 1.00 40.50 125 ASN A CA 1
ATOM 974 C C . ASN A 1 125 ? 11.967 1.434 -8.990 1.00 40.50 125 ASN A C 1
ATOM 976 O O . ASN A 1 125 ? 11.062 2.245 -8.767 1.00 40.50 125 ASN A O 1
ATOM 980 N N . GLU A 1 126 ? 13.255 1.740 -8.849 1.00 42.12 126 GLU A N 1
ATOM 981 C CA . GLU A 1 126 ? 13.729 3.050 -8.412 1.00 42.12 126 GLU A CA 1
ATOM 982 C C . GLU A 1 126 ? 13.400 4.124 -9.460 1.00 42.12 126 GLU A C 1
ATOM 984 O O . GLU A 1 126 ? 13.710 4.034 -10.651 1.00 42.12 126 GLU A O 1
ATOM 989 N N . LYS A 1 127 ? 12.683 5.142 -8.992 1.00 51.06 127 LYS A N 1
ATOM 990 C CA . LYS A 1 127 ? 12.158 6.260 -9.765 1.00 51.06 127 LYS A CA 1
ATOM 991 C C . LYS A 1 127 ? 13.288 7.255 -10.026 1.00 51.06 127 LYS A C 1
ATOM 993 O O . LYS A 1 127 ? 13.575 8.095 -9.180 1.00 51.06 127 LYS A O 1
ATOM 998 N N . LEU A 1 128 ? 13.881 7.199 -11.217 1.00 43.47 128 LEU A N 1
ATOM 999 C CA . LEU A 1 128 ? 14.667 8.317 -11.744 1.00 43.47 128 LEU A CA 1
ATOM 1000 C C . LEU A 1 128 ? 13.794 9.590 -11.775 1.00 43.47 128 LEU A C 1
ATOM 1002 O O . LEU A 1 128 ? 12.598 9.495 -12.091 1.00 43.47 128 LEU A O 1
ATOM 1006 N N . PRO A 1 129 ? 14.351 10.772 -11.452 1.00 43.56 129 PRO A N 1
ATOM 1007 C CA . PRO A 1 129 ? 13.629 12.030 -11.568 1.00 43.56 129 PRO A CA 1
ATOM 1008 C C . PRO A 1 129 ? 13.134 12.185 -13.007 1.00 43.56 129 PRO A C 1
ATOM 1010 O O . PRO A 1 129 ? 13.893 12.041 -13.965 1.00 43.56 129 PRO A O 1
ATOM 1013 N N . VAL A 1 130 ? 11.826 12.407 -13.147 1.00 49.50 130 VAL A N 1
ATOM 1014 C CA . VAL A 1 130 ? 11.195 12.671 -14.440 1.00 49.50 130 VAL A CA 1
ATOM 1015 C C . VAL A 1 130 ? 11.797 13.980 -14.954 1.00 49.50 130 VAL A C 1
ATOM 1017 O O . VAL A 1 130 ? 11.671 14.978 -14.240 1.00 49.50 130 VAL A O 1
ATOM 1020 N N . PRO A 1 131 ? 12.450 13.987 -16.132 1.00 46.69 131 PRO A N 1
ATOM 1021 C CA . PRO A 1 131 ? 12.931 15.216 -16.743 1.00 46.69 131 PRO A CA 1
ATOM 1022 C C . PRO A 1 131 ? 11.754 16.179 -16.836 1.00 46.69 131 PRO A C 1
ATOM 1024 O O . PRO A 1 131 ? 10.673 15.811 -17.308 1.00 46.69 131 PRO A O 1
ATOM 1027 N N . THR A 1 132 ? 11.926 17.387 -16.320 1.00 67.94 132 THR A N 1
ATOM 1028 C CA . THR A 1 132 ? 10.914 18.423 -16.502 1.00 67.94 132 THR A CA 1
ATOM 1029 C C . THR A 1 132 ? 10.811 18.748 -17.994 1.00 67.94 132 THR A C 1
ATOM 1031 O O . THR A 1 132 ? 11.716 18.444 -18.772 1.00 67.94 132 THR A O 1
ATOM 1034 N N . SER A 1 133 ? 9.710 19.359 -18.440 1.00 68.94 133 SER A N 1
ATOM 1035 C CA . SER A 1 133 ? 9.578 19.749 -19.854 1.00 68.94 133 SER A CA 1
ATOM 1036 C C . SER A 1 133 ? 10.720 20.659 -20.327 1.00 68.94 133 SER A C 1
ATOM 1038 O O . SER A 1 133 ? 11.014 20.688 -21.516 1.00 68.94 133 SER A O 1
ATOM 1040 N N . GLU A 1 134 ? 11.370 21.365 -19.397 1.00 72.06 134 GLU A N 1
ATOM 1041 C CA . GLU A 1 134 ? 12.549 22.195 -19.652 1.00 72.06 134 GLU A CA 1
ATOM 1042 C C . GLU A 1 134 ? 13.810 21.343 -19.898 1.00 72.06 134 GLU A C 1
ATOM 1044 O O . GLU A 1 134 ? 14.606 21.666 -20.778 1.00 72.06 134 GLU A O 1
ATOM 1049 N N . ASP A 1 135 ? 13.957 20.205 -19.211 1.00 71.50 135 ASP A N 1
ATOM 1050 C CA . ASP A 1 135 ? 15.082 19.277 -19.397 1.00 71.50 135 ASP A CA 1
ATOM 1051 C C . ASP A 1 135 ? 15.000 18.527 -20.741 1.00 71.50 135 ASP A C 1
ATOM 1053 O O . ASP A 1 135 ? 16.022 18.272 -21.382 1.00 71.50 135 ASP A O 1
ATOM 1057 N N . GLU A 1 136 ? 13.788 18.206 -21.213 1.00 79.44 136 GLU A N 1
ATOM 1058 C CA . GLU A 1 136 ? 13.590 17.635 -22.556 1.00 79.44 136 GLU A CA 1
ATOM 1059 C C . GLU A 1 136 ? 13.850 18.653 -23.677 1.00 79.44 136 GLU A C 1
ATOM 1061 O O . GLU A 1 136 ? 14.310 18.270 -24.758 1.00 79.44 136 GLU A O 1
ATOM 1066 N N . GLU A 1 137 ? 13.562 19.936 -23.443 1.00 81.44 137 GLU A N 1
ATOM 1067 C CA . GLU A 1 137 ? 13.832 21.007 -24.405 1.00 81.44 137 GLU A CA 1
ATOM 1068 C C . GLU A 1 137 ? 15.340 21.279 -24.507 1.00 81.44 137 GLU A C 1
ATOM 1070 O O . GLU A 1 137 ? 15.879 21.304 -25.615 1.00 81.44 137 GLU A O 1
ATOM 1075 N N . LEU A 1 138 ? 16.048 21.325 -23.372 1.00 80.06 138 LEU A N 1
ATOM 1076 C CA . LEU A 1 138 ? 17.506 21.479 -23.332 1.00 80.06 138 LEU A CA 1
ATOM 1077 C C . LEU A 1 138 ? 18.237 20.288 -23.983 1.00 80.06 138 LEU A C 1
ATOM 1079 O O . LEU A 1 138 ? 19.237 20.466 -24.682 1.00 80.06 138 LEU A O 1
ATOM 1083 N N . ALA A 1 139 ? 17.728 19.064 -23.795 1.00 78.88 139 ALA A N 1
ATOM 1084 C CA . ALA A 1 139 ? 18.279 17.865 -24.426 1.00 78.88 139 ALA A CA 1
ATOM 1085 C C . ALA A 1 139 ? 18.077 17.857 -25.953 1.00 78.88 139 ALA A C 1
ATOM 1087 O O . ALA A 1 139 ? 18.977 17.438 -26.685 1.00 78.88 139 ALA A O 1
ATOM 1088 N N . ARG A 1 140 ? 16.937 18.361 -26.455 1.00 82.75 140 ARG A N 1
ATOM 1089 C CA . ARG A 1 140 ? 16.727 18.553 -27.903 1.00 82.75 140 ARG A CA 1
ATOM 1090 C C . ARG A 1 140 ? 17.619 19.650 -28.469 1.00 82.75 140 ARG A C 1
ATOM 1092 O O . ARG A 1 140 ? 18.168 19.460 -29.551 1.00 82.75 140 ARG A O 1
ATOM 1099 N N . GLU A 1 141 ? 17.805 20.748 -27.742 1.00 81.75 141 GLU A N 1
ATOM 1100 C CA . GLU A 1 141 ? 18.662 21.853 -28.180 1.00 81.75 141 GLU A CA 1
ATOM 1101 C C . GLU A 1 141 ? 20.140 21.428 -28.270 1.00 81.75 141 GLU A C 1
ATOM 1103 O O . GLU A 1 141 ? 20.819 21.733 -29.253 1.00 81.75 141 GLU A O 1
ATOM 1108 N N . LEU A 1 142 ? 20.631 20.629 -27.313 1.00 79.44 142 LEU A N 1
ATOM 1109 C CA . LEU A 1 142 ? 21.979 20.045 -27.367 1.00 79.44 142 LEU A CA 1
ATOM 1110 C C . LEU A 1 142 ? 22.147 19.056 -28.533 1.00 79.44 142 LEU A C 1
ATOM 1112 O O . LEU A 1 142 ? 23.186 19.055 -29.195 1.00 79.44 142 LEU A O 1
ATOM 1116 N N . GLN A 1 143 ? 21.122 18.254 -28.832 1.00 77.31 143 GLN A N 1
ATOM 1117 C CA . GLN A 1 143 ? 21.155 17.303 -29.945 1.00 77.31 143 GLN A CA 1
ATOM 1118 C C . GLN A 1 143 ? 21.097 17.999 -31.320 1.00 77.31 143 GLN A C 1
ATOM 1120 O O . GLN A 1 143 ? 21.741 17.547 -32.271 1.00 77.31 143 GLN A O 1
ATOM 1125 N N . GLU A 1 144 ? 20.383 19.124 -31.438 1.00 77.69 144 GLU A N 1
ATOM 1126 C CA . GLU A 1 144 ? 20.400 19.962 -32.645 1.00 77.69 144 GLU A CA 1
ATOM 1127 C C . GLU A 1 144 ? 21.745 20.679 -32.840 1.00 77.69 144 GLU A C 1
ATOM 1129 O O . GLU A 1 144 ? 22.216 20.785 -33.977 1.00 77.69 144 GLU A O 1
ATOM 1134 N N . GLN A 1 145 ? 22.413 21.106 -31.762 1.00 68.31 145 GLN A N 1
ATOM 1135 C CA . GLN A 1 145 ? 23.763 21.677 -31.851 1.00 68.31 145 GLN A CA 1
ATOM 1136 C C . GLN A 1 145 ? 24.810 20.647 -32.297 1.00 68.31 145 GLN A C 1
ATOM 1138 O O . GLN A 1 145 ? 25.706 20.982 -33.076 1.00 68.31 145 GLN A O 1
ATOM 1143 N N . GLU A 1 146 ? 24.679 19.384 -31.886 1.00 65.81 146 GLU A N 1
ATOM 1144 C CA . GLU A 1 146 ? 25.592 18.314 -32.305 1.00 65.81 146 GLU A CA 1
ATOM 1145 C C . GLU A 1 146 ? 25.425 17.960 -33.798 1.00 65.81 146 GLU A C 1
ATOM 1147 O O . GLU A 1 146 ? 26.407 17.693 -34.495 1.00 65.81 146 GLU A O 1
ATOM 1152 N N . TYR A 1 147 ? 24.204 18.072 -34.341 1.00 61.88 147 TYR A N 1
ATOM 1153 C CA . TYR A 1 147 ? 23.933 17.855 -35.770 1.00 61.88 147 TYR A CA 1
ATOM 1154 C C . TYR A 1 147 ? 24.387 19.010 -36.678 1.00 61.88 147 TYR A C 1
ATOM 1156 O O . TYR A 1 147 ? 24.672 18.785 -37.856 1.00 61.88 147 TYR A O 1
ATOM 1164 N N . GLN A 1 148 ? 24.499 20.236 -36.156 1.00 57.50 148 GLN A N 1
ATOM 1165 C CA . GLN A 1 148 ? 25.018 21.383 -36.916 1.00 57.50 148 GLN A CA 1
ATOM 1166 C C . GLN A 1 148 ? 26.551 21.541 -36.825 1.00 57.50 148 GLN A C 1
ATOM 1168 O O . GLN A 1 148 ? 27.125 22.387 -37.513 1.00 57.50 148 GLN A O 1
ATOM 1173 N N . GLY A 1 149 ? 27.235 20.711 -36.027 1.00 52.34 149 GLY A N 1
ATOM 1174 C CA . GLY A 1 149 ? 28.658 20.861 -35.701 1.00 52.34 149 GLY A CA 1
ATOM 1175 C C . GLY A 1 149 ? 29.679 20.140 -36.595 1.00 52.34 149 GLY A C 1
ATOM 1176 O O . GLY A 1 149 ? 30.877 20.357 -36.411 1.00 52.34 149 GLY A O 1
ATOM 1177 N N . ILE A 1 150 ? 29.284 19.304 -37.565 1.00 51.00 150 ILE A N 1
ATOM 1178 C CA . ILE A 1 150 ? 30.246 18.521 -38.376 1.00 51.00 150 ILE A CA 1
ATOM 1179 C C . ILE A 1 150 ? 30.036 18.727 -39.878 1.00 51.00 150 ILE A C 1
ATOM 1181 O O . ILE A 1 150 ? 29.758 17.812 -40.646 1.00 51.00 150 ILE A O 1
ATOM 1185 N N . SER A 1 151 ? 30.255 19.955 -40.327 1.00 48.00 151 SER A N 1
ATOM 1186 C CA . SER A 1 151 ? 30.697 20.202 -41.698 1.00 48.00 151 SER A CA 1
ATOM 1187 C C . SER A 1 151 ? 31.746 21.304 -41.696 1.00 48.00 151 SER A C 1
ATOM 1189 O O . SER A 1 151 ? 31.550 22.368 -42.276 1.00 48.00 151 SER A O 1
ATOM 1191 N N . ASN A 1 152 ? 32.874 21.054 -41.026 1.00 47.06 152 ASN A N 1
ATOM 1192 C CA . ASN A 1 152 ? 34.099 21.763 -41.371 1.00 47.06 152 ASN A CA 1
ATOM 1193 C C . ASN A 1 152 ? 34.504 21.290 -42.774 1.00 47.06 152 ASN A C 1
ATOM 1195 O O . ASN A 1 152 ? 34.821 20.107 -42.936 1.00 47.06 152 ASN A O 1
ATOM 1199 N N . PRO A 1 153 ? 34.485 22.156 -43.803 1.00 46.84 153 PRO A N 1
ATOM 1200 C CA . PRO A 1 153 ? 35.084 21.811 -45.076 1.00 46.84 153 PRO A CA 1
ATOM 1201 C C . PRO A 1 153 ? 36.571 21.573 -44.819 1.00 46.84 153 PRO A C 1
ATOM 1203 O O . PRO A 1 153 ? 37.303 22.476 -44.416 1.00 46.84 153 PRO A O 1
ATOM 1206 N N . ILE A 1 154 ? 37.015 20.333 -45.014 1.00 47.28 154 ILE A N 1
ATOM 1207 C CA . ILE A 1 154 ? 38.435 20.020 -45.124 1.00 47.28 154 ILE A CA 1
ATOM 1208 C C . ILE A 1 154 ? 38.934 20.837 -46.315 1.00 47.28 154 ILE A C 1
ATOM 1210 O O . ILE A 1 154 ? 38.658 20.497 -47.466 1.00 47.28 154 ILE A O 1
ATOM 1214 N N . ASN A 1 155 ? 39.616 21.950 -46.034 1.00 51.44 155 ASN A N 1
ATOM 1215 C CA . ASN A 1 155 ? 40.366 22.670 -47.048 1.00 51.44 155 ASN A CA 1
ATOM 1216 C C . ASN A 1 155 ? 41.360 21.674 -47.658 1.00 51.44 155 ASN A C 1
ATOM 1218 O O . ASN A 1 155 ? 42.142 21.073 -46.911 1.00 51.44 155 ASN A O 1
ATOM 1222 N N . PRO A 1 156 ? 41.329 21.450 -48.982 1.00 54.91 156 PRO A N 1
ATOM 1223 C CA . PRO A 1 156 ? 42.342 20.635 -49.621 1.00 54.91 156 PRO A CA 1
ATOM 1224 C C . PRO A 1 156 ? 43.713 21.280 -49.362 1.00 54.91 156 PRO A C 1
ATOM 1226 O O . PRO A 1 156 ? 43.829 22.505 -49.448 1.00 54.91 156 PRO A O 1
ATOM 1229 N N . PRO A 1 157 ? 44.738 20.489 -49.006 1.00 59.47 157 PRO A N 1
ATOM 1230 C CA . PRO A 1 157 ? 46.071 21.013 -48.754 1.00 59.47 157 PRO A CA 1
ATOM 1231 C C . PRO A 1 157 ? 46.578 21.776 -49.982 1.00 59.47 157 PRO A C 1
ATOM 1233 O O . PRO A 1 157 ? 46.455 21.299 -51.114 1.00 59.47 157 PRO A O 1
ATOM 1236 N N . GLU A 1 158 ? 47.120 22.970 -49.734 1.00 55.31 158 GLU A N 1
ATOM 1237 C CA . GLU A 1 158 ? 47.734 23.840 -50.733 1.00 55.31 158 GLU A CA 1
ATOM 1238 C C . GLU A 1 158 ? 48.725 23.064 -51.608 1.00 55.31 158 GLU A C 1
ATOM 1240 O O . GLU A 1 158 ? 49.550 22.276 -51.135 1.00 55.31 158 GLU A O 1
ATOM 1245 N N . GLN A 1 159 ? 48.600 23.297 -52.914 1.00 49.72 159 GLN A N 1
ATOM 1246 C CA . GLN A 1 159 ? 49.445 22.740 -53.957 1.00 49.72 159 GLN A CA 1
ATOM 1247 C C . GLN A 1 159 ? 50.901 23.132 -53.707 1.00 49.72 159 GLN A C 1
ATOM 1249 O O . GLN A 1 159 ? 51.297 24.282 -53.860 1.00 49.72 159 GLN A O 1
ATOM 1254 N N . ASN A 1 160 ? 51.699 22.140 -53.331 1.00 49.47 160 ASN A N 1
ATOM 1255 C CA . ASN A 1 160 ? 53.143 22.245 -53.296 1.00 49.47 160 ASN A CA 1
ATOM 1256 C C . ASN A 1 160 ? 53.648 22.102 -54.744 1.00 49.47 160 ASN A C 1
ATOM 1258 O O . ASN A 1 160 ? 53.509 21.028 -55.339 1.00 49.47 160 ASN A O 1
ATOM 1262 N N . ASP A 1 161 ? 54.178 23.191 -55.309 1.00 53.22 161 ASP A N 1
ATOM 1263 C CA . ASP A 1 161 ? 54.770 23.280 -56.650 1.00 53.22 161 ASP A CA 1
ATOM 1264 C C . ASP A 1 161 ? 56.017 22.385 -56.765 1.00 53.22 161 ASP A C 1
ATOM 1266 O O . ASP A 1 161 ? 57.160 22.835 -56.684 1.00 53.22 161 ASP A O 1
ATOM 1270 N N . ASN A 1 162 ? 55.801 21.084 -56.956 1.00 60.03 162 ASN A N 1
ATOM 1271 C CA . ASN A 1 162 ? 56.837 20.155 -57.387 1.00 60.03 162 ASN A CA 1
ATOM 1272 C C . ASN A 1 162 ? 56.774 20.003 -58.917 1.00 60.03 162 ASN A C 1
ATOM 1274 O O . ASN A 1 162 ? 55.684 19.815 -59.467 1.00 60.03 162 ASN A O 1
ATOM 1278 N N . PRO A 1 163 ? 57.916 20.069 -59.626 1.00 60.03 163 PRO A N 1
ATOM 1279 C CA . PRO A 1 163 ? 57.955 19.995 -61.079 1.00 60.03 163 PRO A CA 1
ATOM 1280 C C . PRO A 1 163 ? 57.320 18.695 -61.577 1.00 60.03 163 PRO A C 1
ATOM 1282 O O . PRO A 1 163 ? 57.618 17.605 -61.087 1.00 60.03 163 PRO A O 1
ATOM 1285 N N . ALA A 1 164 ? 56.427 18.853 -62.555 1.00 57.91 164 ALA A N 1
ATOM 1286 C CA . ALA A 1 164 ? 55.603 17.801 -63.124 1.00 57.91 164 ALA A CA 1
ATOM 1287 C C . ALA A 1 164 ? 56.429 16.545 -63.475 1.00 57.91 164 ALA A C 1
ATOM 1289 O O . ALA A 1 164 ? 57.358 16.639 -64.287 1.00 57.91 164 ALA A O 1
ATOM 1290 N N . PRO A 1 165 ? 56.099 15.361 -62.922 1.00 68.12 165 PRO A N 1
ATOM 1291 C CA . PRO A 1 165 ? 56.634 14.118 -63.449 1.00 68.12 165 PRO A CA 1
ATOM 1292 C C . PRO A 1 165 ? 56.153 13.935 -64.899 1.00 68.12 165 PRO A C 1
ATOM 1294 O O . PRO A 1 165 ? 55.041 14.354 -65.240 1.00 68.12 165 PRO A O 1
ATOM 1297 N N . PRO A 1 166 ? 56.981 13.335 -65.773 1.00 73.44 166 PRO A N 1
ATOM 1298 C CA . PRO A 1 166 ? 56.619 13.106 -67.164 1.00 73.44 166 PRO A CA 1
ATOM 1299 C C . PRO A 1 166 ? 55.316 12.301 -67.254 1.00 73.44 166 PRO A C 1
ATOM 1301 O O . PRO A 1 166 ? 55.072 11.441 -66.401 1.00 73.44 166 PRO A O 1
ATOM 1304 N N . PRO A 1 167 ? 54.480 12.565 -68.277 1.00 66.12 167 PRO A N 1
ATOM 1305 C CA . PRO A 1 167 ? 53.204 11.886 -68.435 1.00 66.12 167 PRO A CA 1
ATOM 1306 C C . PRO A 1 167 ? 53.446 10.372 -68.438 1.00 66.12 167 PRO A C 1
ATOM 1308 O O . PRO A 1 167 ? 54.276 9.898 -69.224 1.00 66.12 167 PRO A O 1
ATOM 1311 N N . PRO A 1 168 ? 52.773 9.600 -67.563 1.00 67.00 168 PRO A N 1
ATOM 1312 C CA . PRO A 1 168 ? 52.878 8.155 -67.617 1.00 67.00 168 PRO A CA 1
ATOM 1313 C C . PRO A 1 168 ? 52.452 7.695 -69.017 1.00 67.00 168 PRO A C 1
ATOM 1315 O O . PRO A 1 168 ? 51.535 8.284 -69.603 1.00 67.00 168 PRO A O 1
ATOM 1318 N N . PRO A 1 169 ? 53.120 6.678 -69.589 1.00 61.84 169 PRO A N 1
ATOM 1319 C CA . PRO A 1 169 ? 52.735 6.149 -70.886 1.00 61.84 169 PRO A CA 1
ATOM 1320 C C . PRO A 1 169 ? 51.255 5.777 -70.833 1.00 61.84 169 PRO A C 1
ATOM 1322 O O . PRO A 1 169 ? 50.791 5.200 -69.850 1.00 61.84 169 PRO A O 1
ATOM 1325 N N . SER A 1 170 ? 50.521 6.175 -71.872 1.00 57.50 170 SER A N 1
ATOM 1326 C CA . SER A 1 170 ? 49.093 5.921 -72.025 1.00 57.50 170 SER A CA 1
ATOM 1327 C C . SER A 1 170 ? 48.855 4.409 -72.049 1.00 57.50 170 SER A C 1
ATOM 1329 O O . SER A 1 170 ? 48.877 3.761 -73.094 1.00 57.50 170 SER A O 1
ATOM 1331 N N . TYR A 1 171 ? 48.694 3.827 -70.864 1.00 51.97 171 TYR A N 1
ATOM 1332 C CA . TYR A 1 171 ? 48.188 2.483 -70.698 1.00 51.97 171 TYR A CA 1
ATOM 1333 C C . TYR A 1 171 ? 46.700 2.569 -70.990 1.00 51.97 171 TYR A C 1
ATOM 1335 O O . TYR A 1 171 ? 45.932 3.129 -70.211 1.00 51.97 171 TYR A O 1
ATOM 1343 N N . ASN A 1 172 ? 46.317 2.059 -72.160 1.00 53.44 172 ASN A N 1
ATOM 1344 C CA . ASN A 1 172 ? 44.937 1.757 -72.503 1.00 53.44 172 ASN A CA 1
ATOM 1345 C C . ASN A 1 172 ? 44.203 1.241 -71.262 1.00 53.44 172 ASN A C 1
ATOM 1347 O O . ASN A 1 172 ? 44.636 0.251 -70.670 1.00 53.44 172 ASN A O 1
ATOM 1351 N N . ASN A 1 173 ? 43.115 1.927 -70.902 1.00 51.66 173 ASN A N 1
ATOM 1352 C CA . ASN A 1 173 ? 42.163 1.589 -69.845 1.00 51.66 173 ASN A CA 1
ATOM 1353 C C . ASN A 1 173 ? 41.553 0.195 -70.082 1.00 51.66 173 ASN A C 1
ATOM 1355 O O . ASN A 1 173 ? 40.382 0.053 -70.424 1.00 51.66 173 ASN A O 1
ATOM 1359 N N . TYR A 1 174 ? 42.339 -0.858 -69.900 1.00 54.12 174 TYR A N 1
ATOM 1360 C CA . TYR A 1 174 ? 41.835 -2.195 -69.667 1.00 54.12 174 TYR A CA 1
ATOM 1361 C C . TYR A 1 174 ? 41.457 -2.246 -68.193 1.00 54.12 174 TYR A C 1
ATOM 1363 O O . TYR A 1 174 ? 42.261 -2.622 -67.345 1.00 54.12 174 TYR A O 1
ATOM 1371 N N . MET A 1 175 ? 40.225 -1.821 -67.894 1.00 55.16 175 MET A N 1
ATOM 1372 C CA . MET A 1 175 ? 39.525 -2.248 -66.684 1.00 55.16 175 MET A CA 1
ATOM 1373 C C . MET A 1 175 ? 39.633 -3.777 -66.651 1.00 55.16 175 MET A C 1
ATOM 1375 O O . MET A 1 175 ? 39.059 -4.427 -67.533 1.00 55.16 175 MET A O 1
ATOM 1379 N N . PRO A 1 176 ? 40.411 -4.373 -65.728 1.00 57.75 176 PRO A N 1
ATOM 1380 C CA . PRO A 1 176 ? 40.495 -5.819 -65.646 1.00 57.75 176 PRO A CA 1
ATOM 1381 C C . PRO A 1 176 ? 39.070 -6.330 -65.454 1.00 57.75 176 PRO A C 1
ATOM 1383 O O . PRO A 1 176 ? 38.357 -5.883 -64.554 1.00 57.75 176 PRO A O 1
ATOM 1386 N N . SER A 1 177 ? 38.626 -7.203 -66.362 1.00 59.69 177 SER A N 1
ATOM 1387 C CA . SER A 1 177 ? 37.306 -7.825 -66.268 1.00 59.69 177 SER A CA 1
ATOM 1388 C C . SER A 1 177 ? 37.150 -8.383 -64.859 1.00 59.69 177 SER A C 1
ATOM 1390 O O . SER A 1 177 ? 38.037 -9.105 -64.399 1.00 59.69 177 SER A O 1
ATOM 1392 N N . ARG A 1 178 ? 36.071 -7.988 -64.165 1.00 60.72 178 ARG A N 1
ATOM 1393 C CA . ARG A 1 178 ? 35.760 -8.442 -62.803 1.00 60.72 178 ARG A CA 1
ATOM 1394 C C . ARG A 1 178 ? 35.977 -9.947 -62.749 1.00 60.72 178 ARG A C 1
ATOM 1396 O O . ARG A 1 178 ? 35.253 -10.706 -63.387 1.00 60.72 178 ARG A O 1
ATOM 1403 N N . THR A 1 179 ? 37.000 -10.367 -62.020 1.00 80.38 179 THR A N 1
ATOM 1404 C CA . THR A 1 179 ? 37.198 -11.783 -61.748 1.00 80.38 179 THR A CA 1
ATOM 1405 C C . THR A 1 179 ? 35.979 -12.275 -60.970 1.00 80.38 179 THR A C 1
ATOM 1407 O O . THR A 1 179 ? 35.383 -11.514 -60.204 1.00 80.38 179 THR A O 1
ATOM 1410 N N . VAL A 1 180 ? 35.593 -13.539 -61.147 1.00 81.94 180 VAL A N 1
ATOM 1411 C CA . VAL A 1 180 ? 34.468 -14.156 -60.414 1.00 81.94 180 VAL A CA 1
ATOM 1412 C C . VAL A 1 180 ? 34.603 -13.926 -58.897 1.00 81.94 180 VAL A C 1
ATOM 1414 O O . VAL A 1 180 ? 33.631 -13.625 -58.213 1.00 81.94 180 VAL A O 1
ATOM 1417 N N . SER A 1 181 ? 35.832 -13.933 -58.372 1.00 84.62 181 SER A N 1
ATOM 1418 C CA . SER A 1 181 ? 36.124 -13.615 -56.968 1.00 84.62 181 SER A CA 1
ATOM 1419 C C . SER A 1 181 ? 35.767 -12.180 -56.552 1.00 84.62 181 SER A C 1
ATOM 1421 O O . SER A 1 181 ? 35.428 -11.952 -55.394 1.00 84.62 181 SER A O 1
ATOM 1423 N N . GLY A 1 182 ? 35.846 -11.205 -57.461 1.00 84.50 182 GLY A N 1
ATOM 1424 C CA . GLY A 1 182 ? 35.435 -9.824 -57.200 1.00 84.50 182 GLY A CA 1
ATOM 1425 C C . GLY A 1 182 ? 33.915 -9.656 -57.143 1.00 84.50 182 GLY A C 1
ATOM 1426 O O . GLY A 1 182 ? 33.429 -8.854 -56.354 1.00 84.50 182 GLY A O 1
ATOM 1427 N N . GLN A 1 183 ? 33.164 -10.434 -57.931 1.00 85.94 183 GLN A N 1
ATOM 1428 C CA . GLN A 1 183 ? 31.696 -10.447 -57.869 1.00 85.94 183 GLN A CA 1
ATOM 1429 C C . GLN A 1 183 ? 31.206 -11.012 -56.531 1.00 85.94 183 GLN A C 1
ATOM 1431 O O . GLN A 1 183 ? 30.421 -10.354 -55.859 1.00 85.94 183 GLN A O 1
ATOM 1436 N N . ILE A 1 184 ? 31.772 -12.141 -56.087 1.00 89.06 184 ILE A N 1
ATOM 1437 C CA . ILE A 1 184 ? 31.418 -12.773 -54.804 1.00 89.06 184 ILE A CA 1
ATOM 1438 C C . ILE A 1 184 ? 31.672 -11.829 -53.617 1.00 89.06 184 ILE A C 1
ATOM 1440 O O . ILE A 1 184 ? 30.839 -11.722 -52.724 1.00 89.06 184 ILE A O 1
ATOM 1444 N N . ARG A 1 185 ? 32.799 -11.102 -53.599 1.00 87.62 185 ARG A N 1
ATOM 1445 C CA . ARG A 1 185 ? 33.084 -10.131 -52.524 1.00 87.62 185 ARG A CA 1
ATOM 1446 C C . ARG A 1 185 ? 32.096 -8.970 -52.501 1.00 87.62 185 ARG A C 1
ATOM 1448 O O . ARG A 1 185 ? 31.746 -8.509 -51.421 1.00 87.62 185 ARG A O 1
ATOM 1455 N N . ASN A 1 186 ? 31.666 -8.495 -53.669 1.00 89.69 186 ASN A N 1
ATOM 1456 C CA . ASN A 1 186 ? 30.677 -7.426 -53.744 1.00 89.69 186 ASN A CA 1
ATOM 1457 C C . ASN A 1 186 ? 29.316 -7.903 -53.232 1.00 89.69 186 ASN A C 1
ATOM 1459 O O . ASN A 1 186 ? 28.720 -7.202 -52.427 1.00 89.69 186 ASN A O 1
ATOM 1463 N N . GLU A 1 187 ? 28.874 -9.101 -53.623 1.00 94.19 187 GLU A N 1
ATOM 1464 C CA . GLU A 1 187 ? 27.629 -9.698 -53.120 1.00 94.19 187 GLU A CA 1
ATOM 1465 C C . GLU A 1 187 ? 27.673 -9.872 -51.595 1.00 94.19 187 GLU A C 1
ATOM 1467 O O . GLU A 1 187 ? 26.770 -9.418 -50.900 1.00 94.19 187 GLU A O 1
ATOM 1472 N N . GLN A 1 188 ? 28.769 -10.412 -51.052 1.00 93.00 188 GLN A N 1
ATOM 1473 C CA . GLN A 1 188 ? 28.957 -10.546 -49.602 1.00 93.00 188 GLN A CA 1
ATOM 1474 C C . GLN A 1 188 ? 28.951 -9.195 -48.876 1.00 93.00 188 GLN A C 1
ATOM 1476 O O . GLN A 1 188 ? 28.391 -9.076 -47.788 1.00 93.00 188 GLN A O 1
ATOM 1481 N N . ASN A 1 189 ? 29.566 -8.167 -49.465 1.00 94.81 189 ASN A N 1
ATOM 1482 C CA . ASN A 1 189 ? 29.591 -6.830 -48.883 1.00 94.81 189 ASN A CA 1
ATOM 1483 C C . ASN A 1 189 ? 28.206 -6.162 -48.934 1.00 94.81 189 ASN A C 1
ATOM 1485 O O . ASN A 1 189 ? 27.801 -5.511 -47.975 1.00 94.81 189 ASN A O 1
ATOM 1489 N N . GLU A 1 190 ? 27.461 -6.342 -50.025 1.00 95.88 190 GLU A N 1
ATOM 1490 C CA . GLU A 1 190 ? 26.082 -5.860 -50.153 1.00 95.88 190 GLU A CA 1
ATOM 1491 C C . GLU A 1 190 ? 25.140 -6.556 -49.160 1.00 95.88 190 GLU A C 1
ATOM 1493 O O . GLU A 1 190 ? 24.312 -5.896 -48.528 1.00 95.88 190 GLU A O 1
ATOM 1498 N N . GLU A 1 191 ? 25.282 -7.871 -48.975 1.00 96.06 191 GLU A N 1
ATOM 1499 C CA . GLU A 1 191 ? 24.531 -8.633 -47.974 1.00 96.06 191 GLU A CA 1
ATOM 1500 C C . GLU A 1 191 ? 24.867 -8.193 -46.548 1.00 96.06 191 GLU A C 1
ATOM 1502 O O . GLU A 1 191 ? 23.956 -8.002 -45.743 1.00 96.06 191 GLU A O 1
ATOM 1507 N N . PHE A 1 192 ? 26.150 -7.970 -46.249 1.00 97.44 192 PHE A N 1
ATOM 1508 C CA . PHE A 1 192 ? 26.589 -7.475 -44.946 1.00 97.44 192 PHE A CA 1
ATOM 1509 C C . PHE A 1 192 ? 25.964 -6.113 -44.617 1.00 97.44 192 PHE A C 1
ATOM 1511 O O . PHE A 1 192 ? 25.366 -5.958 -43.554 1.00 97.44 192 PHE A O 1
ATOM 1518 N N . ILE A 1 193 ? 26.009 -5.158 -45.554 1.00 95.69 193 ILE A N 1
ATOM 1519 C CA . ILE A 1 193 ? 25.400 -3.829 -45.376 1.00 95.69 193 ILE A CA 1
ATOM 1520 C C . ILE A 1 193 ? 23.884 -3.947 -45.163 1.00 95.69 193 ILE A C 1
ATOM 1522 O O . ILE A 1 193 ? 23.314 -3.257 -44.315 1.00 95.69 193 ILE A O 1
ATOM 1526 N N . ARG A 1 194 ? 23.209 -4.834 -45.908 1.00 97.12 194 ARG A N 1
ATOM 1527 C CA . ARG A 1 194 ? 21.763 -5.053 -45.758 1.00 97.12 194 ARG A CA 1
ATOM 1528 C C . ARG A 1 194 ? 21.418 -5.639 -44.389 1.00 97.12 194 ARG A C 1
ATOM 1530 O O . ARG A 1 194 ? 20.478 -5.161 -43.757 1.00 97.12 194 ARG A O 1
ATOM 1537 N N . ALA A 1 195 ? 22.170 -6.640 -43.934 1.00 97.62 195 ALA A N 1
ATOM 1538 C CA . ALA A 1 195 ? 21.985 -7.259 -42.626 1.00 97.62 195 ALA A CA 1
ATOM 1539 C C . ALA A 1 195 ? 22.260 -6.276 -41.478 1.00 97.62 195 ALA A C 1
ATOM 1541 O O . ALA A 1 195 ? 21.490 -6.234 -40.521 1.00 97.62 195 ALA A O 1
ATOM 1542 N N . GLU A 1 196 ? 23.304 -5.449 -41.585 1.00 97.81 196 GLU A N 1
ATOM 1543 C CA . GLU A 1 196 ? 23.606 -4.411 -40.593 1.00 97.81 196 GLU A CA 1
ATOM 1544 C C . GLU A 1 196 ? 22.468 -3.382 -40.501 1.00 97.81 196 GLU A C 1
ATOM 1546 O O . GLU A 1 196 ? 22.021 -3.023 -39.409 1.00 97.81 196 GLU A O 1
ATOM 1551 N N . PHE A 1 197 ? 21.940 -2.949 -41.647 1.00 97.44 197 PHE A N 1
ATOM 1552 C CA . PHE A 1 197 ? 20.823 -2.011 -41.696 1.00 97.44 197 PHE A CA 1
ATOM 1553 C C . PHE A 1 197 ? 19.525 -2.601 -41.122 1.00 97.44 197 PHE A C 1
ATOM 1555 O O . PHE A 1 197 ? 18.825 -1.920 -40.370 1.00 97.44 197 PHE A O 1
ATOM 1562 N N . GLU A 1 198 ? 19.203 -3.864 -41.426 1.00 97.81 198 GLU A N 1
ATOM 1563 C CA . GLU A 1 198 ? 18.041 -4.550 -40.841 1.00 97.81 198 GLU A CA 1
ATOM 1564 C C . GLU A 1 198 ? 18.202 -4.730 -39.326 1.00 97.81 198 GLU A C 1
ATOM 1566 O O . GLU A 1 198 ? 17.254 -4.500 -38.573 1.00 97.81 198 GLU A O 1
ATOM 1571 N N . MET A 1 199 ? 19.403 -5.094 -38.867 1.00 97.31 199 MET A N 1
ATOM 1572 C CA . MET A 1 199 ? 19.708 -5.232 -37.445 1.00 97.31 199 MET A CA 1
ATOM 1573 C C . MET A 1 199 ? 19.484 -3.910 -36.708 1.00 97.31 199 MET A C 1
ATOM 1575 O O . MET A 1 199 ? 18.767 -3.896 -35.709 1.00 97.31 199 MET A O 1
ATOM 1579 N N . ARG A 1 200 ? 19.999 -2.798 -37.248 1.00 97.44 200 ARG A N 1
ATOM 1580 C CA . ARG A 1 200 ? 19.813 -1.458 -36.673 1.00 97.44 200 ARG A CA 1
ATOM 1581 C C . ARG A 1 200 ? 18.340 -1.050 -36.625 1.00 97.44 200 ARG A C 1
ATOM 1583 O O . ARG A 1 200 ? 17.885 -0.535 -35.608 1.00 97.44 200 ARG A O 1
ATOM 1590 N N . GLN A 1 201 ? 17.573 -1.320 -37.684 1.00 97.88 201 GLN A N 1
ATOM 1591 C CA . GLN A 1 201 ? 16.131 -1.052 -37.685 1.00 97.88 201 GLN A CA 1
ATOM 1592 C C . GLN A 1 201 ? 15.374 -1.896 -36.657 1.00 97.88 201 GLN A C 1
ATOM 1594 O O . GLN A 1 201 ? 14.470 -1.391 -35.992 1.00 97.88 201 GLN A O 1
ATOM 1599 N N . ARG A 1 202 ? 15.723 -3.180 -36.513 1.00 98.00 202 ARG A N 1
ATOM 1600 C CA . ARG A 1 202 ? 15.102 -4.061 -35.516 1.00 98.00 202 ARG A CA 1
ATOM 1601 C C . ARG A 1 202 ? 15.436 -3.609 -34.097 1.00 98.00 202 ARG A C 1
ATOM 1603 O O . ARG A 1 202 ? 14.551 -3.616 -33.248 1.00 98.00 202 ARG A O 1
ATOM 1610 N N . GLU A 1 203 ? 16.679 -3.215 -33.846 1.00 97.44 203 GLU A N 1
ATOM 1611 C CA . GLU A 1 203 ? 17.109 -2.681 -32.555 1.00 97.44 203 GLU A CA 1
ATOM 1612 C C . GLU A 1 203 ? 16.362 -1.388 -32.212 1.00 97.44 203 GLU A C 1
ATOM 1614 O O . GLU A 1 203 ? 15.787 -1.288 -31.131 1.00 97.44 203 GLU A O 1
ATOM 1619 N N . GLU A 1 204 ? 16.262 -0.444 -33.151 1.00 97.31 204 GLU A N 1
ATOM 1620 C CA . GLU A 1 204 ? 15.523 0.802 -32.935 1.00 97.31 204 GLU A CA 1
ATOM 1621 C C . GLU A 1 204 ? 14.024 0.554 -32.706 1.00 97.31 204 GLU A C 1
ATOM 1623 O O . GLU A 1 204 ? 13.426 1.145 -31.806 1.00 97.31 204 GLU A O 1
ATOM 1628 N N . ALA A 1 205 ? 13.408 -0.356 -33.469 1.00 97.81 205 ALA A N 1
ATOM 1629 C CA . ALA A 1 205 ? 12.010 -0.734 -33.274 1.00 97.81 205 ALA A CA 1
ATOM 1630 C C . ALA A 1 205 ? 11.776 -1.398 -31.906 1.00 97.81 205 ALA A C 1
ATOM 1632 O O . ALA A 1 205 ? 10.781 -1.105 -31.241 1.00 97.81 205 ALA A O 1
ATOM 1633 N N . ASN A 1 206 ? 12.695 -2.262 -31.466 1.00 97.44 206 ASN A N 1
ATOM 1634 C CA . ASN A 1 206 ? 12.633 -2.885 -30.147 1.00 97.44 206 ASN A CA 1
ATOM 1635 C C . ASN A 1 206 ? 12.810 -1.854 -29.030 1.00 97.44 206 ASN A C 1
ATOM 1637 O O . ASN A 1 206 ? 12.041 -1.880 -28.073 1.00 97.44 206 ASN A O 1
ATOM 1641 N N . ARG A 1 207 ? 13.754 -0.917 -29.183 1.00 97.50 207 ARG A N 1
ATOM 1642 C CA . ARG A 1 207 ? 13.981 0.170 -28.226 1.00 97.50 207 ARG A CA 1
ATOM 1643 C C . ARG A 1 207 ? 12.737 1.046 -28.078 1.00 97.50 207 ARG A C 1
ATOM 1645 O O . ARG A 1 207 ? 12.248 1.211 -26.968 1.00 97.50 207 ARG A O 1
ATOM 1652 N N . ARG A 1 208 ? 12.141 1.493 -29.193 1.00 97.12 208 ARG A N 1
ATOM 1653 C CA . ARG A 1 208 ? 10.886 2.272 -29.181 1.00 97.12 208 ARG A CA 1
ATOM 1654 C C . ARG A 1 208 ? 9.739 1.514 -28.510 1.00 97.12 208 ARG A C 1
ATOM 1656 O O . ARG A 1 208 ? 8.967 2.098 -27.757 1.00 97.12 208 ARG A O 1
ATOM 1663 N N . LYS A 1 209 ? 9.624 0.206 -28.763 1.00 97.88 209 LYS A N 1
ATOM 1664 C CA . LYS A 1 209 ? 8.597 -0.637 -28.136 1.00 97.88 209 LYS A CA 1
ATOM 1665 C C . LYS A 1 209 ? 8.822 -0.795 -26.630 1.00 97.88 209 LYS A C 1
ATOM 1667 O O . LYS A 1 209 ? 7.854 -0.825 -25.875 1.00 97.88 209 LYS A O 1
ATOM 1672 N N . GLN A 1 210 ? 10.075 -0.911 -26.195 1.00 96.75 210 GLN A N 1
ATOM 1673 C CA . GLN A 1 210 ? 10.420 -0.980 -24.779 1.00 96.75 210 GLN A CA 1
ATOM 1674 C C . GLN A 1 210 ? 10.109 0.345 -24.073 1.00 96.75 210 GLN A C 1
ATOM 1676 O O . GLN A 1 210 ? 9.405 0.332 -23.067 1.00 96.75 210 GLN A O 1
ATOM 1681 N N . GLU A 1 211 ? 10.531 1.473 -24.647 1.00 97.19 211 GLU A N 1
ATOM 1682 C CA . GLU A 1 211 ? 10.235 2.815 -24.131 1.00 97.19 211 GLU A CA 1
ATOM 1683 C C . GLU A 1 211 ? 8.718 3.063 -24.020 1.00 97.19 211 GLU A C 1
ATOM 1685 O O . GLU A 1 211 ? 8.242 3.565 -23.002 1.00 97.19 211 GLU A O 1
ATOM 1690 N N . GLU A 1 212 ? 7.924 2.660 -25.022 1.00 97.88 212 GLU A N 1
ATOM 1691 C CA . GLU A 1 212 ? 6.462 2.797 -24.970 1.00 97.88 212 GLU A CA 1
ATOM 1692 C C . GLU A 1 212 ? 5.833 1.933 -23.866 1.00 97.88 212 GLU A C 1
ATOM 1694 O O . GLU A 1 212 ? 4.942 2.400 -23.150 1.00 97.88 212 GLU A O 1
ATOM 1699 N N . ASN A 1 213 ? 6.294 0.688 -23.708 1.00 96.69 213 ASN A N 1
ATOM 1700 C CA . ASN A 1 213 ? 5.809 -0.208 -22.659 1.00 96.69 213 ASN A CA 1
ATOM 1701 C C . ASN A 1 213 ? 6.150 0.321 -21.262 1.00 96.69 213 ASN A C 1
ATOM 1703 O O . ASN A 1 213 ? 5.288 0.316 -20.385 1.00 96.69 213 ASN A O 1
ATOM 1707 N N . GLU A 1 214 ? 7.376 0.806 -21.056 1.00 96.94 214 GLU A N 1
ATOM 1708 C CA . GLU A 1 214 ? 7.796 1.410 -19.789 1.00 96.94 214 GLU A CA 1
ATOM 1709 C C . GLU A 1 214 ? 6.990 2.674 -19.481 1.00 96.94 214 GLU A C 1
ATOM 1711 O O . GLU A 1 214 ? 6.525 2.849 -18.353 1.00 96.94 214 GLU A O 1
ATOM 1716 N N . ARG A 1 215 ? 6.749 3.528 -20.485 1.00 97.06 215 ARG A N 1
ATOM 1717 C CA . ARG A 1 215 ? 5.898 4.711 -20.326 1.00 97.06 215 ARG A CA 1
ATOM 1718 C C . ARG A 1 215 ? 4.475 4.325 -19.923 1.00 97.06 215 ARG A C 1
ATOM 1720 O O . ARG A 1 215 ? 3.956 4.876 -18.957 1.00 97.06 215 ARG A O 1
ATOM 1727 N N . ARG A 1 216 ? 3.865 3.351 -20.607 1.00 97.12 216 ARG A N 1
ATOM 1728 C CA . ARG A 1 216 ? 2.505 2.888 -20.292 1.00 97.12 216 ARG A CA 1
ATOM 1729 C C . ARG A 1 216 ? 2.418 2.293 -18.885 1.00 97.12 216 ARG A C 1
ATOM 1731 O O . ARG A 1 216 ? 1.500 2.629 -18.149 1.00 97.12 216 ARG A O 1
ATOM 1738 N N . ALA A 1 217 ? 3.398 1.483 -18.485 1.00 96.69 217 ALA A N 1
ATOM 1739 C CA . ALA A 1 217 ? 3.449 0.912 -17.142 1.00 96.69 217 ALA A CA 1
ATOM 1740 C C . ALA A 1 217 ? 3.563 1.996 -16.054 1.00 96.69 217 ALA A C 1
ATOM 1742 O O . ALA A 1 217 ? 2.893 1.916 -15.025 1.00 96.69 217 ALA A O 1
ATOM 1743 N N . ARG A 1 218 ? 4.364 3.048 -16.287 1.00 95.62 218 ARG A N 1
ATOM 1744 C CA . ARG A 1 218 ? 4.457 4.197 -15.368 1.00 95.62 218 ARG A CA 1
ATOM 1745 C C . ARG A 1 218 ? 3.140 4.969 -15.285 1.00 95.62 218 ARG A C 1
ATOM 1747 O O . ARG A 1 218 ? 2.707 5.298 -14.184 1.00 95.62 218 ARG A O 1
ATOM 1754 N N . GLU A 1 219 ? 2.499 5.244 -16.419 1.00 96.75 219 GLU A N 1
ATOM 1755 C CA . GLU A 1 219 ? 1.200 5.929 -16.465 1.00 96.75 219 GLU A CA 1
ATOM 1756 C C . GLU A 1 219 ? 0.110 5.132 -15.731 1.00 96.75 219 GLU A C 1
ATOM 1758 O O . GLU A 1 219 ? -0.639 5.700 -14.935 1.00 96.75 219 GLU A O 1
ATOM 1763 N N . GLU A 1 220 ? 0.055 3.813 -15.933 1.00 96.12 220 GLU A N 1
ATOM 1764 C CA . GLU A 1 220 ? -0.877 2.918 -15.240 1.00 96.12 220 GLU A CA 1
ATOM 1765 C C . GLU A 1 220 ? -0.621 2.883 -13.727 1.00 96.12 220 GLU A C 1
ATOM 1767 O O . GLU A 1 220 ? -1.570 2.998 -12.949 1.00 96.12 220 GLU A O 1
ATOM 1772 N N . ALA A 1 221 ? 0.643 2.827 -13.293 1.00 92.00 221 ALA A N 1
ATOM 1773 C CA . ALA A 1 221 ? 1.001 2.863 -11.875 1.00 92.00 221 ALA A CA 1
ATOM 1774 C C . ALA A 1 221 ? 0.596 4.188 -11.202 1.00 92.00 221 ALA A C 1
ATOM 1776 O O . ALA A 1 221 ? 0.047 4.189 -10.099 1.00 92.00 221 ALA A O 1
ATOM 1777 N N . VAL A 1 222 ? 0.807 5.329 -11.869 1.00 94.81 222 VAL A N 1
ATOM 1778 C CA . VAL A 1 222 ? 0.374 6.646 -11.364 1.00 94.81 222 VAL A CA 1
ATOM 1779 C C . VAL A 1 222 ? -1.157 6.740 -11.316 1.00 94.81 222 VAL A C 1
ATOM 1781 O O . VAL A 1 222 ? -1.730 7.220 -10.331 1.00 94.81 222 VAL A O 1
ATOM 1784 N N . ALA A 1 223 ? -1.845 6.243 -12.345 1.00 95.50 223 ALA A N 1
ATOM 1785 C CA . ALA A 1 223 ? -3.303 6.197 -12.374 1.00 95.50 223 ALA A CA 1
ATOM 1786 C C . ALA A 1 223 ? -3.875 5.288 -11.272 1.00 95.50 223 ALA A C 1
ATOM 1788 O O . ALA A 1 223 ? -4.908 5.605 -10.684 1.00 95.50 223 ALA A O 1
ATOM 1789 N N . GLN A 1 224 ? -3.208 4.179 -10.955 1.00 91.75 224 GLN A N 1
ATOM 1790 C CA . GLN A 1 224 ? -3.605 3.293 -9.866 1.00 91.75 224 GLN A CA 1
ATOM 1791 C C . GLN A 1 224 ? -3.400 3.954 -8.499 1.00 91.75 224 GLN A C 1
ATOM 1793 O O . GLN A 1 224 ? -4.346 3.994 -7.712 1.00 91.75 224 GLN A O 1
ATOM 1798 N N . LYS A 1 225 ? -2.229 4.553 -8.242 1.00 89.88 225 LYS A N 1
ATOM 1799 C CA . LYS A 1 225 ? -1.952 5.258 -6.977 1.00 89.88 225 LYS A CA 1
ATOM 1800 C C . LYS A 1 225 ? -2.940 6.393 -6.716 1.00 89.88 225 LYS A C 1
ATOM 1802 O O . LYS A 1 225 ? -3.520 6.466 -5.640 1.00 89.88 225 LYS A O 1
ATOM 1807 N N . SER A 1 226 ? -3.222 7.218 -7.726 1.00 94.00 226 SER A N 1
ATOM 1808 C CA . SER A 1 226 ? -4.205 8.304 -7.589 1.00 94.00 226 SER A CA 1
ATOM 1809 C C . SER A 1 226 ? -5.632 7.804 -7.321 1.00 94.00 226 SER A C 1
ATOM 1811 O O . SER A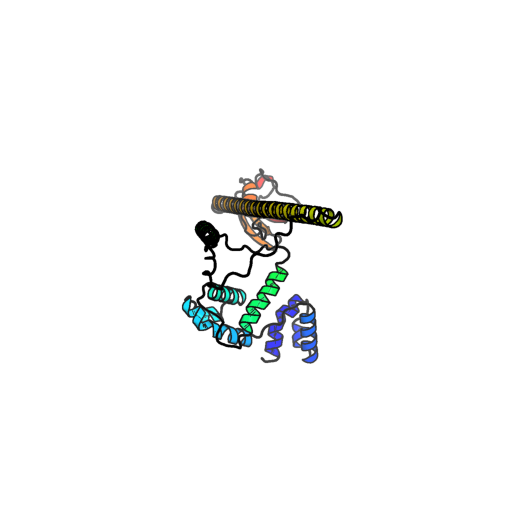 1 226 ? -6.380 8.451 -6.590 1.00 94.00 226 SER A O 1
ATOM 1813 N N . ARG A 1 227 ? -6.031 6.641 -7.862 1.00 92.69 227 ARG A N 1
ATOM 1814 C CA . ARG A 1 227 ? -7.325 6.011 -7.535 1.00 92.69 227 ARG A CA 1
ATOM 1815 C C . ARG A 1 227 ? -7.376 5.537 -6.087 1.00 92.69 227 ARG A C 1
ATOM 1817 O O . ARG A 1 227 ? -8.388 5.751 -5.425 1.00 92.69 227 ARG A O 1
ATOM 1824 N N . ILE A 1 228 ? -6.305 4.906 -5.614 1.00 89.94 228 ILE A N 1
ATOM 1825 C CA . ILE A 1 228 ? -6.194 4.411 -4.240 1.00 89.94 228 ILE A CA 1
ATOM 1826 C C . ILE A 1 228 ? -6.251 5.579 -3.250 1.00 89.94 228 ILE A C 1
ATOM 1828 O O . ILE A 1 228 ? -7.094 5.585 -2.354 1.00 89.94 228 ILE A O 1
ATOM 1832 N N . GLU A 1 229 ? -5.444 6.616 -3.472 1.00 92.75 229 GLU A N 1
ATOM 1833 C CA . GLU A 1 229 ? -5.415 7.815 -2.632 1.00 92.75 229 GLU A CA 1
ATOM 1834 C C . GLU A 1 229 ? -6.783 8.509 -2.588 1.00 92.75 229 GLU A C 1
ATOM 1836 O O . GLU A 1 229 ? -7.276 8.873 -1.516 1.00 92.75 229 GLU A O 1
ATOM 1841 N N . LYS A 1 230 ? -7.452 8.619 -3.744 1.00 94.75 230 LYS A N 1
ATOM 1842 C CA . LYS A 1 230 ? -8.809 9.160 -3.819 1.00 94.75 230 LYS A CA 1
ATOM 1843 C C . LYS A 1 230 ? -9.787 8.334 -2.979 1.00 94.75 230 LYS A C 1
ATOM 1845 O O . LYS A 1 230 ? -10.485 8.911 -2.148 1.00 94.75 230 LYS A O 1
ATOM 1850 N N . ASN A 1 231 ? -9.795 7.010 -3.124 1.00 92.38 231 ASN A N 1
ATOM 1851 C CA . ASN A 1 231 ? -10.664 6.128 -2.337 1.00 92.38 231 ASN A CA 1
ATOM 1852 C C . ASN A 1 231 ? -10.385 6.249 -0.828 1.00 92.38 231 ASN A C 1
ATOM 1854 O O . ASN A 1 231 ? -11.319 6.367 -0.035 1.00 92.38 231 ASN A O 1
ATOM 1858 N N . LYS A 1 232 ? -9.110 6.288 -0.422 1.00 92.75 232 LYS A N 1
ATOM 1859 C CA . LYS A 1 232 ? -8.700 6.489 0.976 1.00 92.75 232 LYS A CA 1
ATOM 1860 C C . LYS A 1 232 ? -9.200 7.830 1.515 1.00 92.75 232 LYS A C 1
ATOM 1862 O O . LYS A 1 232 ? -9.736 7.890 2.621 1.00 92.75 232 LYS A O 1
ATOM 1867 N N . SER A 1 233 ? -9.086 8.901 0.727 1.00 94.62 233 SER A N 1
ATOM 1868 C CA . SER A 1 233 ? -9.598 10.223 1.104 1.00 94.62 233 SER A CA 1
ATOM 1869 C C . SER A 1 233 ? -11.125 10.233 1.263 1.00 94.62 233 SER A C 1
ATOM 1871 O O . SER A 1 233 ? -11.625 10.759 2.256 1.00 94.62 233 SER A O 1
ATOM 1873 N N . GLU A 1 234 ? -11.862 9.570 0.364 1.00 95.88 234 GLU A N 1
ATOM 1874 C CA . GLU A 1 234 ? -13.322 9.444 0.429 1.00 95.88 234 GLU A CA 1
ATOM 1875 C C . GLU A 1 234 ? -13.764 8.672 1.682 1.00 95.88 234 GLU A C 1
ATOM 1877 O O . GLU A 1 234 ? -14.687 9.107 2.375 1.00 95.88 234 GLU A O 1
ATOM 1882 N N . LEU A 1 235 ? -13.065 7.586 2.038 1.00 94.62 235 LEU A N 1
ATOM 1883 C CA . LEU A 1 235 ? -13.312 6.829 3.272 1.00 94.62 235 LEU A CA 1
ATOM 1884 C C . LEU A 1 235 ? -13.033 7.666 4.528 1.00 94.62 235 LEU A C 1
ATOM 1886 O O . LEU A 1 235 ? -13.833 7.648 5.466 1.00 94.62 235 LEU A O 1
ATOM 1890 N N . LYS A 1 236 ? -11.951 8.457 4.542 1.00 93.62 236 LYS A N 1
ATOM 1891 C CA . LYS A 1 236 ? -11.643 9.375 5.654 1.00 93.62 236 LYS A CA 1
ATOM 1892 C C . LYS A 1 236 ? -12.696 10.475 5.792 1.00 93.62 236 LYS A C 1
ATOM 1894 O O . LYS A 1 236 ? -13.115 10.782 6.908 1.00 93.62 236 LYS A O 1
ATOM 1899 N N . THR A 1 237 ? -13.176 11.036 4.684 1.00 96.25 237 THR A N 1
ATOM 1900 C CA . THR A 1 237 ? -14.286 11.999 4.701 1.00 96.25 237 THR A CA 1
ATOM 1901 C C . THR A 1 237 ? -15.583 11.349 5.192 1.00 96.25 237 THR A C 1
ATOM 1903 O O . THR A 1 237 ? -16.280 11.929 6.023 1.00 96.25 237 THR A O 1
ATOM 1906 N N . ALA A 1 238 ? -15.896 10.126 4.754 1.00 96.69 238 ALA A N 1
ATOM 1907 C CA . ALA A 1 238 ? -17.067 9.389 5.226 1.00 96.69 238 ALA A CA 1
ATOM 1908 C C . ALA A 1 238 ? -17.000 9.102 6.738 1.00 96.69 238 ALA A C 1
ATOM 1910 O O . ALA A 1 238 ? -17.991 9.296 7.441 1.00 96.69 238 ALA A O 1
ATOM 1911 N N . LEU A 1 239 ? -15.821 8.739 7.256 1.00 95.81 239 LEU A N 1
ATOM 1912 C CA . LEU A 1 239 ? -15.566 8.559 8.688 1.00 95.81 239 LEU A CA 1
ATOM 1913 C C . LEU A 1 239 ? -15.818 9.849 9.487 1.00 95.81 239 LEU A C 1
ATOM 1915 O O . LEU A 1 239 ? -16.458 9.807 10.539 1.00 95.81 239 LEU A O 1
ATOM 1919 N N . GLN A 1 240 ? -15.359 11.000 8.986 1.00 95.56 240 GLN A N 1
ATOM 1920 C CA . GLN A 1 240 ? -15.605 12.307 9.615 1.00 95.56 240 GLN A CA 1
ATOM 1921 C C . GLN A 1 240 ? -17.096 12.684 9.619 1.00 95.56 240 GLN A C 1
ATOM 1923 O O . GLN A 1 240 ? -17.569 13.334 10.553 1.00 95.56 240 GLN A O 1
ATOM 1928 N N . ASN A 1 241 ? -17.851 12.226 8.618 1.00 97.38 241 ASN A N 1
ATOM 1929 C CA . ASN A 1 241 ? -19.283 12.488 8.487 1.00 97.38 241 ASN A CA 1
ATOM 1930 C C . ASN A 1 241 ? -20.172 11.627 9.402 1.00 97.38 241 ASN A C 1
ATOM 1932 O O . ASN A 1 241 ? -21.354 11.938 9.532 1.00 97.38 241 ASN A O 1
ATOM 1936 N N . LEU A 1 242 ? -19.638 10.605 10.088 1.00 95.88 242 LEU A N 1
ATOM 1937 C CA . LEU A 1 242 ? -20.401 9.782 11.048 1.00 95.88 242 LEU A CA 1
ATOM 1938 C C . LEU A 1 242 ? -20.874 10.552 12.296 1.00 95.88 242 LEU A C 1
ATOM 1940 O O . LEU A 1 242 ? -21.572 9.995 13.142 1.00 95.88 242 LEU A O 1
ATOM 1944 N N . GLY A 1 243 ? -20.492 11.822 12.438 1.00 96.00 243 GLY A N 1
ATOM 1945 C CA . GLY A 1 243 ? -20.910 12.672 13.545 1.00 96.00 243 GLY A CA 1
ATOM 1946 C C . GLY A 1 243 ? -20.313 12.264 14.903 1.00 96.00 243 GLY A C 1
ATOM 1947 O O . GLY A 1 243 ? -19.469 11.363 14.999 1.00 96.00 243 GLY A O 1
ATOM 1948 N N . PRO A 1 244 ? -20.700 12.973 15.977 1.00 97.31 244 PRO A N 1
ATOM 1949 C CA . PRO A 1 244 ? -20.267 12.661 17.334 1.00 97.31 244 PRO A CA 1
ATOM 1950 C C . PRO A 1 244 ? -20.953 11.400 17.875 1.00 97.31 244 PRO A C 1
ATOM 1952 O O . PRO A 1 244 ? -22.053 11.038 17.465 1.00 97.31 244 PRO A O 1
ATOM 1955 N N . GLU A 1 245 ? -20.319 10.752 18.852 1.00 97.94 245 GLU A N 1
ATOM 1956 C CA . GLU A 1 245 ? -20.880 9.561 19.489 1.00 97.94 245 GLU A CA 1
ATOM 1957 C C . GLU A 1 245 ? -22.195 9.860 20.240 1.00 97.94 245 GLU A C 1
ATOM 1959 O O . GLU A 1 245 ? -22.242 10.783 21.062 1.00 97.94 245 GLU A O 1
ATOM 1964 N N . PRO A 1 246 ? -23.261 9.063 20.036 1.00 98.00 246 PRO A N 1
ATOM 1965 C CA . PRO A 1 246 ? -24.530 9.259 20.723 1.00 98.00 246 PRO A CA 1
ATOM 1966 C C . PRO A 1 246 ? -24.416 8.938 22.219 1.00 98.00 246 PRO A C 1
ATOM 1968 O O . PRO A 1 246 ? -23.865 7.911 22.628 1.00 98.00 246 PRO A O 1
ATOM 1971 N N . ALA A 1 247 ? -25.021 9.783 23.061 1.00 97.81 247 ALA A N 1
ATOM 1972 C CA . ALA A 1 247 ? -25.008 9.605 24.516 1.00 97.81 247 ALA A CA 1
ATOM 1973 C C . ALA A 1 247 ? -25.632 8.262 24.951 1.00 97.81 247 ALA A C 1
ATOM 1975 O O . ALA A 1 247 ? -25.061 7.555 25.789 1.00 97.81 247 ALA A O 1
ATOM 1976 N N . ASN A 1 248 ? -26.755 7.894 24.319 1.00 96.81 248 ASN A N 1
ATOM 1977 C CA . ASN A 1 248 ? -27.556 6.696 24.604 1.00 96.81 248 ASN A CA 1
ATOM 1978 C C . ASN A 1 248 ? -27.321 5.545 23.603 1.00 96.81 248 ASN A C 1
ATOM 1980 O O . ASN A 1 248 ? -28.194 4.697 23.417 1.00 96.81 248 ASN A O 1
ATOM 1984 N N . GLY A 1 249 ? -26.156 5.516 22.952 1.00 97.56 249 GLY A N 1
ATOM 1985 C CA . GLY A 1 249 ? -25.811 4.479 21.981 1.00 97.56 249 GLY A CA 1
ATOM 1986 C C . GLY A 1 249 ? -25.403 3.131 22.586 1.00 97.56 249 GLY A C 1
ATOM 1987 O O . GLY A 1 249 ? -25.128 3.003 23.782 1.00 97.56 249 GLY A O 1
ATOM 1988 N N . VAL A 1 250 ? -25.310 2.116 21.727 1.00 98.12 250 VAL A N 1
ATOM 1989 C CA . VAL A 1 250 ? -24.660 0.831 22.019 1.00 98.12 250 VAL A CA 1
ATOM 1990 C C . VAL A 1 250 ? -23.157 0.955 21.848 1.00 98.12 250 VAL A C 1
ATOM 1992 O O . VAL A 1 250 ? -22.679 1.443 20.832 1.00 98.12 250 VAL A O 1
ATOM 1995 N N . THR A 1 251 ? -22.395 0.514 22.847 1.00 98.50 251 THR A N 1
ATOM 1996 C CA . THR A 1 251 ? -20.928 0.493 22.774 1.00 98.50 251 THR A CA 1
ATOM 1997 C C . THR A 1 251 ? -20.455 -0.751 22.032 1.00 98.50 251 THR A C 1
ATOM 1999 O O . THR A 1 251 ? -20.661 -1.868 22.507 1.00 98.50 251 THR A O 1
ATOM 2002 N N . ILE A 1 252 ? -19.769 -0.570 20.913 1.00 98.56 252 ILE A N 1
ATOM 2003 C CA . ILE A 1 252 ? -19.188 -1.659 20.129 1.00 98.56 252 ILE A CA 1
ATOM 2004 C C . ILE A 1 252 ? -17.672 -1.628 20.319 1.00 98.56 252 ILE A C 1
ATOM 2006 O O . ILE A 1 252 ? -17.047 -0.583 20.160 1.00 98.56 252 ILE A O 1
ATOM 2010 N N . CYS A 1 253 ? -17.096 -2.761 20.721 1.00 98.50 253 CYS A N 1
ATOM 2011 C CA . CYS A 1 253 ? -15.655 -2.971 20.804 1.00 98.50 253 CYS A CA 1
ATOM 2012 C C . CYS A 1 253 ? -15.202 -3.717 19.553 1.00 98.50 253 CYS A C 1
ATOM 2014 O O . CYS A 1 253 ? -15.473 -4.909 19.426 1.00 98.50 253 CYS A O 1
ATOM 2016 N N . ILE A 1 254 ? -14.523 -3.012 18.660 1.00 98.69 254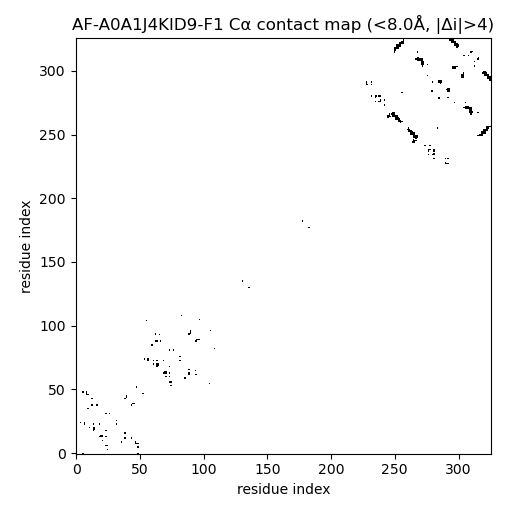 ILE A N 1
ATOM 2017 C CA . ILE A 1 254 ? -13.959 -3.548 17.427 1.00 98.69 254 ILE A CA 1
ATOM 2018 C C . ILE A 1 254 ? -12.555 -4.055 17.746 1.00 98.69 254 ILE A C 1
ATOM 2020 O O . ILE A 1 254 ? -11.774 -3.330 18.363 1.00 98.69 254 ILE A O 1
ATOM 2024 N N . VAL A 1 255 ? -12.256 -5.295 17.378 1.00 98.25 255 VAL A N 1
ATOM 2025 C CA . VAL A 1 255 ? -10.959 -5.944 17.591 1.00 98.25 255 VAL A CA 1
ATOM 2026 C C . VAL A 1 255 ? -10.347 -6.238 16.228 1.00 98.25 255 VAL A C 1
ATOM 2028 O O . VAL A 1 255 ? -10.950 -6.961 15.436 1.00 98.25 255 VAL A O 1
ATOM 2031 N N . PHE A 1 256 ? -9.174 -5.673 15.965 1.00 98.31 256 PHE A N 1
ATOM 2032 C CA . PHE A 1 256 ? -8.423 -5.881 14.729 1.00 98.31 256 PHE A CA 1
ATOM 2033 C C . PHE A 1 256 ? -7.478 -7.086 14.860 1.00 98.31 256 PHE A C 1
ATOM 2035 O O . PHE A 1 256 ? -7.107 -7.444 15.985 1.00 98.31 256 PHE A O 1
ATOM 2042 N N . PRO A 1 257 ? -7.040 -7.699 13.743 1.00 97.12 257 PRO A N 1
ATOM 2043 C CA . PRO A 1 257 ? -6.081 -8.810 13.759 1.00 97.12 257 PRO A CA 1
ATOM 2044 C C . PRO A 1 257 ? -4.737 -8.472 14.415 1.00 97.12 257 PRO A C 1
ATOM 2046 O O . PRO A 1 257 ? -4.105 -9.347 15.001 1.00 97.12 257 PRO A O 1
ATOM 2049 N N . SER A 1 258 ? -4.341 -7.194 14.412 1.00 95.88 258 SER A N 1
ATOM 2050 C CA . SER A 1 258 ? -3.171 -6.682 15.143 1.00 95.88 258 SER A CA 1
ATOM 2051 C C . SER A 1 258 ? -3.288 -6.824 16.670 1.00 95.88 258 SER A C 1
ATOM 2053 O O . SER A 1 258 ? -2.316 -6.636 17.399 1.00 95.88 258 SER A O 1
ATOM 2055 N N . GLY A 1 259 ? -4.484 -7.135 17.179 1.00 95.69 259 GLY A N 1
ATOM 2056 C CA . GLY A 1 259 ? -4.819 -7.126 18.600 1.00 95.69 259 GLY A CA 1
ATOM 2057 C C . GLY A 1 259 ? -5.277 -5.756 19.104 1.00 95.69 259 GLY A C 1
ATOM 2058 O O . GLY A 1 259 ? -5.771 -5.668 20.237 1.00 95.69 259 GLY A O 1
ATOM 2059 N N . ASN A 1 260 ? -5.177 -4.710 18.274 1.00 96.88 260 ASN A N 1
ATOM 2060 C CA . ASN A 1 260 ? -5.673 -3.381 18.602 1.00 96.88 260 ASN A CA 1
ATOM 2061 C C . ASN A 1 260 ? -7.193 -3.382 18.748 1.00 96.88 260 ASN A C 1
ATOM 2063 O O . ASN A 1 260 ? -7.923 -4.162 18.129 1.00 96.88 260 ASN A O 1
ATOM 2067 N N . ARG A 1 261 ? -7.681 -2.519 19.643 1.00 98.00 261 ARG A N 1
ATOM 2068 C CA . ARG A 1 261 ? -9.101 -2.443 19.983 1.00 98.00 261 ARG A CA 1
ATOM 2069 C C . ARG A 1 261 ? -9.574 -1.010 19.973 1.00 98.00 261 ARG A C 1
ATOM 2071 O O . ARG A 1 261 ? -8.999 -0.164 20.653 1.00 98.00 261 ARG A O 1
ATOM 2078 N N . ILE A 1 262 ? -10.679 -0.771 19.282 1.00 98.00 262 ILE A N 1
ATOM 2079 C CA . ILE A 1 262 ? -11.320 0.539 19.212 1.00 98.00 262 ILE A CA 1
ATOM 2080 C C . ILE A 1 262 ? -12.744 0.402 19.738 1.00 98.00 262 ILE A C 1
ATOM 2082 O O . ILE A 1 262 ? -13.482 -0.508 19.364 1.00 98.00 262 ILE A O 1
ATOM 2086 N N . MET A 1 263 ? -13.134 1.291 20.649 1.00 98.19 263 MET A N 1
ATOM 2087 C CA . MET A 1 263 ? -14.492 1.335 21.185 1.00 98.19 263 MET A CA 1
ATOM 2088 C C . MET A 1 263 ? -15.191 2.592 20.694 1.00 98.19 263 MET A C 1
ATOM 2090 O O . MET A 1 263 ? -14.656 3.682 20.860 1.00 98.19 263 MET A O 1
ATOM 2094 N N . ARG A 1 264 ? -16.398 2.433 20.150 1.00 98.31 264 ARG A N 1
ATOM 2095 C CA . ARG A 1 264 ? -17.252 3.544 19.715 1.00 98.31 264 ARG A CA 1
ATOM 2096 C C . ARG A 1 264 ? -18.713 3.253 20.033 1.00 98.31 264 ARG A C 1
ATOM 2098 O O . ARG A 1 264 ? -19.138 2.093 20.022 1.00 98.31 264 ARG A O 1
ATOM 2105 N N . LYS A 1 265 ? -19.487 4.290 20.357 1.00 98.62 265 LYS A N 1
ATOM 2106 C CA . LYS A 1 265 ? -20.946 4.181 20.481 1.00 98.62 265 LYS A CA 1
ATOM 2107 C C . LYS A 1 265 ? -21.647 4.440 19.149 1.00 98.62 265 LYS A C 1
ATOM 2109 O O . LYS A 1 265 ? -21.279 5.363 18.432 1.00 98.62 265 LYS A O 1
ATOM 2114 N N . PHE A 1 266 ? -22.697 3.672 18.880 1.00 98.44 266 PHE A N 1
ATOM 2115 C CA . PHE A 1 266 ? -23.584 3.839 17.724 1.00 98.44 266 PHE A CA 1
ATOM 2116 C C . PHE A 1 266 ? -25.042 3.891 18.182 1.00 98.44 266 PHE A C 1
ATOM 2118 O O . PHE A 1 266 ? -25.379 3.338 19.233 1.00 98.44 266 PHE A O 1
ATOM 2125 N N . ASP A 1 267 ? -25.916 4.565 17.438 1.00 98.19 267 ASP A N 1
ATOM 2126 C CA . ASP A 1 267 ? -27.351 4.498 17.714 1.00 98.19 267 ASP A CA 1
ATOM 2127 C C . ASP A 1 267 ? -27.869 3.105 17.332 1.00 98.19 267 ASP A C 1
ATOM 2129 O O . ASP A 1 267 ? -27.441 2.530 16.337 1.00 98.19 267 ASP A O 1
ATOM 2133 N N . LYS A 1 268 ? -28.787 2.539 18.117 1.00 98.00 268 LYS A N 1
ATOM 2134 C CA . LYS A 1 268 ? -29.335 1.192 17.866 1.00 98.00 268 LYS A CA 1
ATOM 2135 C C . LYS A 1 268 ? -30.125 1.109 16.562 1.00 98.00 268 LYS A C 1
ATOM 2137 O O . LYS A 1 268 ? -30.222 0.035 15.975 1.00 98.00 268 LYS A O 1
ATOM 2142 N N . THR A 1 269 ? -30.699 2.238 16.154 1.00 97.88 269 THR A N 1
ATOM 2143 C CA . THR A 1 269 ? -31.545 2.366 14.966 1.00 97.88 269 THR A CA 1
ATOM 2144 C C . THR A 1 269 ? -30.745 2.625 13.693 1.00 97.88 269 THR A C 1
ATOM 2146 O O . THR A 1 269 ? -31.292 2.504 12.599 1.00 97.88 269 THR A O 1
ATOM 2149 N N . HIS A 1 270 ? -29.456 2.960 13.813 1.00 97.94 270 HIS A N 1
ATOM 2150 C CA . HIS A 1 270 ? -28.586 3.154 12.660 1.00 97.94 270 HIS A CA 1
ATOM 2151 C C . HIS A 1 270 ? -28.279 1.823 11.968 1.00 97.94 270 HIS A C 1
ATOM 2153 O O . HIS A 1 270 ? -28.318 0.746 12.573 1.00 97.94 270 HIS A O 1
ATOM 2159 N N . LEU A 1 271 ? -27.968 1.917 10.677 1.00 98.31 271 LEU A N 1
ATOM 2160 C CA . LEU A 1 271 ? -27.576 0.778 9.857 1.00 98.31 271 LEU A CA 1
ATOM 2161 C C . LEU A 1 271 ? -26.142 0.345 10.180 1.00 98.31 271 LEU A C 1
ATOM 2163 O O . LEU A 1 271 ? -25.269 1.175 10.441 1.00 98.31 271 LEU A O 1
ATOM 2167 N N . CYS A 1 272 ? -25.869 -0.956 10.084 1.00 98.19 272 CYS A N 1
ATOM 2168 C CA . CYS A 1 272 ? -24.532 -1.517 10.245 1.00 98.19 272 CYS A CA 1
ATOM 2169 C C . CYS A 1 272 ? -23.532 -0.967 9.214 1.00 98.19 272 CYS A C 1
ATOM 2171 O O . CYS A 1 272 ? -22.330 -1.018 9.460 1.00 98.19 272 CYS A O 1
ATOM 2173 N N . ASP A 1 273 ? -23.989 -0.374 8.107 1.00 98.38 273 ASP A N 1
ATOM 2174 C CA . ASP A 1 273 ? -23.158 0.360 7.146 1.00 98.38 273 ASP A CA 1
ATOM 2175 C C . ASP A 1 273 ? -22.299 1.452 7.794 1.00 98.38 273 ASP A C 1
ATOM 2177 O O . ASP A 1 273 ? -21.173 1.685 7.355 1.00 98.38 273 ASP A O 1
ATOM 2181 N N . GLU A 1 274 ? -22.771 2.085 8.870 1.00 98.19 274 GLU A N 1
ATOM 2182 C CA . GLU A 1 274 ? -21.970 3.059 9.613 1.00 98.19 274 GLU A CA 1
ATOM 2183 C C . GLU A 1 274 ? -20.802 2.407 10.353 1.00 98.19 274 GLU A C 1
ATOM 2185 O O . GLU A 1 274 ? -19.712 2.976 10.404 1.00 98.19 274 GLU A O 1
ATOM 2190 N N . LEU A 1 275 ? -20.995 1.194 10.886 1.00 98.31 275 LEU A N 1
ATOM 2191 C CA . LEU A 1 275 ? -19.914 0.417 11.492 1.00 98.31 275 LEU A CA 1
ATOM 2192 C C . LEU A 1 275 ? -18.879 0.031 10.431 1.00 98.31 275 LEU A C 1
ATOM 2194 O O . LEU A 1 275 ? -17.687 0.210 10.659 1.00 98.31 275 LEU A O 1
ATOM 2198 N N . PHE A 1 276 ? -19.319 -0.426 9.256 1.00 98.38 276 PHE A N 1
ATOM 2199 C CA . PHE A 1 276 ? -18.413 -0.702 8.137 1.00 98.38 276 PHE A CA 1
ATOM 2200 C C . PHE A 1 276 ? -17.681 0.556 7.662 1.00 98.38 276 PHE A C 1
ATOM 2202 O O . PHE A 1 276 ? -16.486 0.512 7.390 1.00 98.38 276 PHE A O 1
ATOM 2209 N N . THR A 1 277 ? -18.365 1.695 7.580 1.00 98.00 277 THR A N 1
ATOM 2210 C CA . THR A 1 277 ? -17.738 2.977 7.226 1.00 98.00 277 THR A CA 1
ATOM 2211 C C . THR A 1 277 ? -16.681 3.358 8.260 1.00 98.00 277 THR A C 1
ATOM 2213 O O . THR A 1 277 ? -15.573 3.748 7.900 1.00 98.00 277 THR A O 1
ATOM 2216 N N . PHE A 1 278 ? -16.988 3.172 9.547 1.00 98.31 278 PHE A N 1
ATOM 2217 C CA . PHE A 1 278 ? -16.062 3.448 10.636 1.00 98.31 278 PHE A CA 1
ATOM 2218 C C . PHE A 1 278 ? -14.806 2.568 10.575 1.00 98.31 278 PHE A C 1
ATOM 2220 O O . PHE A 1 278 ? -13.697 3.082 10.720 1.00 98.31 278 PHE A O 1
ATOM 2227 N N . VAL A 1 279 ? -14.972 1.261 10.343 1.00 98.00 279 VAL A N 1
ATOM 2228 C CA . VAL A 1 279 ? -13.861 0.298 10.263 1.00 98.00 279 VAL A CA 1
ATOM 2229 C C . VAL A 1 279 ? -13.022 0.512 9.001 1.00 98.00 279 VAL A C 1
ATOM 2231 O O . VAL A 1 279 ? -11.801 0.550 9.096 1.00 98.00 279 VAL A O 1
ATOM 2234 N N . SER A 1 280 ? -13.654 0.751 7.847 1.00 97.12 280 SER A N 1
ATOM 2235 C CA . SER A 1 280 ? -12.943 1.001 6.576 1.00 97.12 280 SER A CA 1
ATOM 2236 C C . SER A 1 280 ? -12.103 2.281 6.596 1.00 97.12 280 SER A C 1
ATOM 2238 O O . SER A 1 280 ? -11.213 2.446 5.773 1.00 97.12 280 SER A O 1
ATOM 2240 N N . GLY A 1 281 ? -12.413 3.222 7.492 1.00 96.12 281 GLY A N 1
ATOM 2241 C CA . GLY A 1 281 ? -11.651 4.459 7.648 1.00 96.12 281 GLY A CA 1
ATOM 2242 C C . GLY A 1 281 ? -10.420 4.338 8.551 1.00 96.12 281 GLY A C 1
ATOM 2243 O O . GLY A 1 281 ? -9.720 5.336 8.714 1.00 96.12 281 GLY A O 1
ATOM 2244 N N . GLN A 1 282 ? -10.173 3.177 9.171 1.00 97.19 282 GLN A N 1
ATOM 2245 C CA . GLN A 1 282 ? -9.001 2.967 10.026 1.00 97.19 282 GLN A CA 1
ATOM 2246 C C . GLN A 1 282 ? -7.758 2.679 9.183 1.00 97.19 282 GLN A C 1
ATOM 2248 O O . GLN A 1 282 ? -7.836 1.933 8.213 1.00 97.19 282 GLN A O 1
ATOM 2253 N N . ASP A 1 283 ? -6.605 3.229 9.576 1.00 94.81 283 ASP A N 1
ATOM 2254 C CA . ASP A 1 283 ? -5.364 3.065 8.807 1.00 94.81 283 ASP A CA 1
ATOM 2255 C C . ASP A 1 283 ? -4.890 1.591 8.748 1.00 94.81 283 ASP A C 1
ATOM 2257 O O . ASP A 1 283 ? -4.239 1.212 7.786 1.00 94.81 283 ASP A O 1
ATOM 2261 N N . GLU A 1 284 ? -5.288 0.733 9.701 1.00 95.88 284 GLU A N 1
ATOM 2262 C CA . GLU A 1 284 ? -4.996 -0.720 9.693 1.00 95.88 284 GLU A CA 1
ATOM 2263 C C . GLU A 1 284 ? -5.717 -1.510 8.588 1.00 95.88 284 GLU A C 1
ATOM 2265 O O . GLU A 1 284 ? -5.416 -2.684 8.383 1.00 95.88 284 GLU A O 1
ATOM 2270 N N . LEU A 1 285 ? -6.700 -0.906 7.914 1.00 95.94 285 LEU A N 1
ATOM 2271 C CA . LEU A 1 285 ? -7.446 -1.534 6.817 1.00 95.94 285 LEU A CA 1
ATOM 2272 C C . LEU A 1 285 ? -6.860 -1.204 5.443 1.00 95.94 285 LEU A C 1
ATOM 2274 O O . LEU A 1 285 ? -7.503 -1.456 4.422 1.00 95.94 285 LEU A O 1
ATOM 2278 N N . PHE A 1 286 ? -5.651 -0.651 5.425 1.00 95.06 286 PHE A N 1
ATOM 2279 C CA . PHE A 1 286 ? -4.880 -0.389 4.223 1.00 95.06 286 PHE A CA 1
ATOM 2280 C C . PHE A 1 286 ? -3.575 -1.189 4.277 1.00 95.06 286 PHE A C 1
ATOM 2282 O O . PHE A 1 286 ? -2.961 -1.293 5.339 1.00 95.06 286 PHE A O 1
ATOM 2289 N N . ASP A 1 287 ? -3.189 -1.782 3.151 1.00 93.88 287 ASP A N 1
ATOM 2290 C CA . ASP A 1 287 ? -1.899 -2.457 2.996 1.00 93.88 287 ASP A CA 1
ATOM 2291 C C . ASP A 1 287 ? -0.749 -1.446 2.803 1.00 93.88 287 ASP A C 1
ATOM 2293 O O . ASP A 1 287 ? -0.957 -0.228 2.794 1.00 93.88 287 ASP A O 1
ATOM 2297 N N . ASP A 1 288 ? 0.477 -1.951 2.652 1.00 90.06 288 ASP A N 1
ATOM 2298 C CA . ASP A 1 288 ? 1.673 -1.124 2.4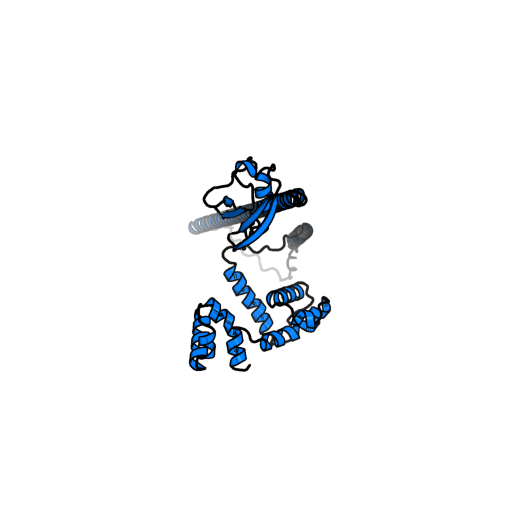32 1.00 90.06 288 ASP A CA 1
ATOM 2299 C C . ASP A 1 288 ? 1.619 -0.326 1.110 1.00 90.06 288 ASP A C 1
ATOM 2301 O O . ASP A 1 288 ? 2.308 0.685 0.966 1.00 90.06 288 ASP A O 1
ATOM 2305 N N . ASP A 1 289 ? 0.770 -0.738 0.163 1.00 89.06 289 ASP A N 1
ATOM 2306 C CA . ASP A 1 289 ? 0.507 -0.053 -1.107 1.00 89.06 289 ASP A CA 1
ATOM 2307 C C . ASP A 1 289 ? -0.700 0.912 -1.015 1.00 89.06 289 ASP A C 1
ATOM 2309 O O . ASP A 1 289 ? -1.209 1.389 -2.038 1.00 89.06 289 ASP A O 1
ATOM 2313 N N . ASP A 1 290 ? -1.159 1.217 0.207 1.00 87.50 290 ASP A N 1
ATOM 2314 C CA . ASP A 1 290 ? -2.351 2.007 0.536 1.00 87.50 290 ASP A CA 1
ATOM 2315 C C . ASP A 1 290 ? -3.679 1.416 0.012 1.00 87.50 290 ASP A C 1
ATOM 2317 O O . ASP A 1 290 ? -4.725 2.073 0.060 1.00 87.50 290 ASP A O 1
ATOM 2321 N N . GLY A 1 291 ? -3.673 0.183 -0.489 1.00 90.25 291 GLY A N 1
ATOM 2322 C CA . GLY A 1 291 ? -4.834 -0.536 -0.993 1.00 90.25 291 GLY A CA 1
ATOM 2323 C C . GLY A 1 291 ? -5.770 -0.985 0.136 1.00 90.25 291 GLY A C 1
ATOM 2324 O O . GLY A 1 291 ? -5.304 -1.433 1.180 1.00 90.25 291 GLY A O 1
ATOM 2325 N N . PRO A 1 292 ? -7.104 -0.879 -0.027 1.00 93.38 292 PRO A N 1
ATOM 2326 C CA . PRO A 1 292 ? -8.041 -1.342 0.991 1.00 93.38 292 PRO A CA 1
ATOM 2327 C C . PRO A 1 292 ? -8.020 -2.872 1.096 1.00 93.38 292 PRO A C 1
ATOM 2329 O O . PRO A 1 292 ? -8.256 -3.572 0.108 1.00 93.38 292 PRO A O 1
ATOM 2332 N N . ILE A 1 293 ? -7.811 -3.380 2.307 1.00 95.62 293 ILE A N 1
ATOM 2333 C CA . ILE A 1 293 ? -7.801 -4.814 2.603 1.00 95.62 293 ILE A CA 1
ATOM 2334 C C . ILE A 1 293 ? -9.255 -5.311 2.691 1.00 95.62 293 ILE A C 1
ATOM 2336 O O . ILE A 1 293 ? -10.042 -4.746 3.460 1.00 95.62 293 ILE A O 1
ATOM 2340 N N . PRO A 1 294 ? -9.661 -6.342 1.924 1.00 96.75 294 PRO A N 1
ATOM 2341 C CA . PRO A 1 294 ? -10.971 -6.971 2.074 1.00 96.75 294 PRO A CA 1
ATOM 2342 C C . PRO A 1 294 ? -11.150 -7.550 3.480 1.00 96.75 294 PRO A C 1
ATOM 2344 O O . PRO A 1 294 ? -10.248 -8.188 4.021 1.00 96.75 294 PRO A O 1
ATOM 2347 N N . TYR A 1 295 ? -12.315 -7.323 4.082 1.00 97.88 295 TYR A N 1
ATOM 2348 C CA . TYR A 1 295 ? -12.591 -7.796 5.432 1.00 97.88 295 TYR A CA 1
ATOM 2349 C C . TYR A 1 295 ? -14.071 -8.087 5.658 1.00 97.88 295 TYR A C 1
ATOM 2351 O O . TYR A 1 295 ? -14.961 -7.478 5.049 1.00 97.88 295 TYR A O 1
ATOM 2359 N N . THR A 1 296 ? -14.316 -8.939 6.647 1.00 98.19 296 THR A N 1
ATOM 2360 C CA . THR A 1 296 ? -15.634 -9.271 7.173 1.00 98.19 296 THR A CA 1
ATOM 2361 C C . THR A 1 296 ? -15.722 -8.880 8.652 1.00 98.19 296 THR A C 1
ATOM 2363 O O . THR A 1 296 ? -14.776 -9.029 9.425 1.00 98.19 296 THR A O 1
ATOM 2366 N N . LEU A 1 297 ? -16.872 -8.345 9.079 1.00 98.38 297 LEU A N 1
ATOM 2367 C CA . LEU A 1 297 ? -17.138 -8.059 10.491 1.00 98.38 297 LEU A CA 1
ATOM 2368 C C . LEU A 1 297 ? -17.872 -9.229 11.132 1.00 98.38 297 LEU A C 1
ATOM 2370 O O . LEU A 1 297 ? -18.949 -9.609 10.683 1.00 98.38 297 LEU A O 1
ATOM 2374 N N . MET A 1 298 ? -17.316 -9.762 12.214 1.00 98.19 298 MET A N 1
ATOM 2375 C CA . MET A 1 298 ? -17.805 -10.970 12.870 1.00 98.19 298 MET A CA 1
ATOM 2376 C C . MET A 1 298 ? -18.189 -10.685 14.322 1.00 98.19 298 MET A C 1
ATOM 2378 O O . MET A 1 298 ? -17.370 -10.250 15.131 1.00 98.19 298 MET A O 1
ATOM 2382 N N . GLN A 1 299 ? -19.427 -10.990 14.698 1.00 97.19 299 GLN A N 1
ATOM 2383 C CA . GLN A 1 299 ? -19.754 -11.315 16.087 1.00 97.19 299 GLN A CA 1
ATOM 2384 C C . GLN A 1 299 ? -19.307 -12.751 16.395 1.00 97.19 299 GLN A C 1
ATOM 2386 O O . GLN A 1 299 ? -19.035 -13.509 15.461 1.00 97.19 299 GLN A O 1
ATOM 2391 N N . PRO A 1 300 ? -19.246 -13.178 17.672 1.00 94.81 300 PRO A N 1
ATOM 2392 C CA . PRO A 1 300 ? -18.914 -14.559 18.022 1.00 94.81 300 PRO A CA 1
ATOM 2393 C C . PRO A 1 300 ? -19.781 -15.592 17.272 1.00 94.81 300 PRO A C 1
ATOM 2395 O O . PRO A 1 300 ? -20.905 -15.886 17.671 1.00 94.81 300 PRO A O 1
ATOM 2398 N N . GLY A 1 301 ? -19.238 -16.134 16.177 1.00 92.19 301 GLY A N 1
ATOM 2399 C CA . GLY A 1 301 ? -19.884 -17.120 15.310 1.00 92.19 301 GLY A CA 1
ATOM 2400 C C . GLY A 1 301 ? -20.908 -16.585 14.298 1.00 92.19 301 GLY A C 1
ATOM 2401 O O . GLY A 1 301 ? -21.568 -17.408 13.669 1.00 92.19 301 GLY A O 1
ATOM 2402 N N . VAL A 1 302 ? -21.071 -15.264 14.129 1.00 97.50 302 VAL A N 1
ATOM 2403 C CA . VAL A 1 302 ? -22.085 -14.690 13.218 1.00 97.50 302 VAL A CA 1
ATOM 2404 C C . VAL A 1 302 ? -21.518 -13.493 12.436 1.00 97.50 302 VAL A C 1
ATOM 2406 O O . VAL A 1 302 ? -21.127 -12.511 13.070 1.00 97.50 302 VAL A O 1
ATOM 2409 N N . PRO A 1 303 ? -21.488 -13.525 11.089 1.00 97.88 303 PRO A N 1
ATOM 2410 C CA . PRO A 1 303 ? -21.104 -12.367 10.285 1.00 97.88 303 PRO A CA 1
ATOM 2411 C C . PRO A 1 303 ? -22.157 -11.258 10.373 1.00 97.88 303 PRO A C 1
ATOM 2413 O O . PRO A 1 303 ? -23.362 -11.514 10.391 1.00 97.88 303 PRO A O 1
ATOM 2416 N N . ILE A 1 304 ? -21.700 -10.011 10.418 1.00 98.19 304 ILE A N 1
ATOM 2417 C CA . ILE A 1 304 ? -22.552 -8.824 10.392 1.00 98.19 304 ILE A CA 1
ATOM 2418 C C . ILE A 1 304 ? -22.806 -8.447 8.936 1.00 98.19 304 ILE A C 1
ATOM 2420 O O . ILE A 1 304 ? -21.877 -8.183 8.176 1.00 98.19 304 ILE A O 1
ATOM 2424 N N . GLU A 1 305 ? -24.075 -8.379 8.553 1.00 97.56 305 GLU A N 1
ATOM 2425 C CA . GLU A 1 305 ? -24.484 -7.989 7.205 1.00 97.56 305 GLU A CA 1
ATOM 2426 C C . GLU A 1 305 ? -24.738 -6.477 7.111 1.00 97.56 305 GLU A C 1
ATOM 2428 O O . GLU A 1 305 ? -25.253 -5.850 8.040 1.00 97.56 305 GLU A O 1
ATOM 2433 N N . ARG A 1 306 ? -24.408 -5.889 5.956 1.00 98.06 306 ARG A N 1
ATOM 2434 C CA . ARG A 1 306 ? -24.769 -4.504 5.611 1.00 98.06 306 ARG A CA 1
ATOM 2435 C C . ARG A 1 306 ? -26.282 -4.368 5.393 1.00 98.06 306 ARG A C 1
ATOM 2437 O O . ARG A 1 306 ? -26.962 -5.342 5.079 1.00 98.06 306 ARG A O 1
ATOM 2444 N N . GLY A 1 307 ? -26.814 -3.157 5.543 1.00 97.81 307 GLY A N 1
ATOM 2445 C CA . GLY A 1 307 ? -28.222 -2.827 5.301 1.00 97.81 307 GLY A CA 1
ATOM 2446 C C . GLY A 1 307 ? -29.198 -3.201 6.420 1.00 97.81 307 GLY A C 1
ATOM 2447 O O . GLY A 1 307 ? -30.378 -2.875 6.311 1.00 97.81 307 GLY A O 1
ATOM 2448 N N . LYS A 1 308 ? -28.733 -3.851 7.493 1.00 98.25 308 LYS A N 1
ATOM 2449 C CA . LYS A 1 308 ? -29.520 -4.130 8.704 1.00 98.25 308 LYS A CA 1
ATOM 2450 C C . LYS A 1 308 ? -29.199 -3.126 9.799 1.00 98.25 308 LYS A C 1
ATOM 2452 O O . LYS A 1 308 ? -28.095 -2.589 9.843 1.00 98.25 308 LYS A O 1
ATOM 2457 N N . THR A 1 309 ? -30.142 -2.878 10.695 1.00 98.50 309 THR A N 1
ATOM 2458 C CA . THR A 1 309 ? -29.893 -2.071 11.898 1.00 98.50 309 THR A CA 1
ATOM 2459 C C . THR A 1 309 ? -29.124 -2.864 12.953 1.00 98.50 309 THR A C 1
ATOM 2461 O O . THR A 1 309 ? -29.171 -4.097 12.978 1.00 98.50 309 THR A O 1
ATOM 2464 N N . PHE A 1 310 ? -28.453 -2.170 13.878 1.00 98.19 310 PHE A N 1
ATOM 2465 C CA . PHE A 1 310 ? -27.779 -2.827 15.006 1.00 98.19 310 PHE A CA 1
ATOM 2466 C C . PHE A 1 310 ? -28.740 -3.679 15.849 1.00 98.19 310 PHE A C 1
ATOM 2468 O O . PHE A 1 310 ? -28.362 -4.749 16.325 1.00 98.19 310 PHE A O 1
ATOM 2475 N N . GLU A 1 311 ? -29.989 -3.243 16.015 1.00 97.56 311 GLU A N 1
ATOM 2476 C CA . GLU A 1 311 ? -31.010 -4.008 16.733 1.00 97.56 311 GLU A CA 1
ATOM 2477 C C . GLU A 1 311 ? -31.388 -5.316 16.017 1.00 97.56 311 GLU A C 1
ATOM 2479 O O . GLU A 1 311 ? -31.463 -6.361 16.666 1.00 97.56 311 GLU A O 1
ATOM 2484 N N . GLU A 1 312 ? -31.543 -5.295 14.690 1.00 97.94 312 GLU A N 1
ATOM 2485 C CA . GLU A 1 312 ? -31.886 -6.477 13.881 1.00 97.94 312 GLU A CA 1
ATOM 2486 C C . GLU A 1 312 ? -30.796 -7.552 13.892 1.00 97.94 312 GLU A C 1
ATOM 2488 O O . GLU A 1 312 ? -31.107 -8.743 13.897 1.00 97.94 312 GLU A O 1
ATOM 2493 N N . VAL A 1 313 ? -29.521 -7.150 13.936 1.00 97.75 313 VAL A N 1
ATOM 2494 C CA . VAL A 1 313 ? -28.388 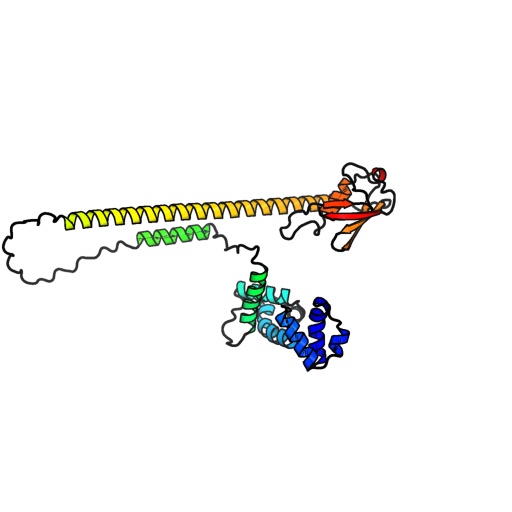-8.083 14.087 1.00 97.75 313 VAL A CA 1
ATOM 2495 C C . VAL A 1 313 ? -28.147 -8.498 15.547 1.00 97.75 313 VAL A C 1
ATOM 2497 O O . VAL A 1 313 ? -27.213 -9.237 15.838 1.00 97.75 313 VAL A O 1
ATOM 2500 N N . GLY A 1 314 ? -28.974 -8.038 16.493 1.00 97.31 314 GLY A N 1
ATOM 2501 C CA . GLY A 1 314 ? -28.894 -8.414 17.908 1.00 97.31 314 GLY A CA 1
ATOM 2502 C C . GLY A 1 314 ? -27.901 -7.599 18.750 1.00 97.31 314 GLY A C 1
ATOM 2503 O O . GLY A 1 314 ? -27.699 -7.901 19.931 1.00 97.31 314 GLY A O 1
ATOM 2504 N N . ILE A 1 315 ? -27.317 -6.525 18.210 1.00 97.94 315 ILE A N 1
ATOM 2505 C CA . ILE A 1 315 ? -26.443 -5.580 18.928 1.00 97.94 315 ILE A CA 1
ATOM 2506 C C . ILE A 1 315 ? -27.313 -4.596 19.722 1.00 97.94 315 ILE A C 1
ATOM 2508 O O . ILE A 1 315 ? -27.500 -3.433 19.379 1.00 97.94 315 ILE A O 1
ATOM 2512 N N . THR A 1 316 ? -27.870 -5.071 20.836 1.00 97.38 316 THR A N 1
ATOM 2513 C CA . THR A 1 316 ? -28.745 -4.262 21.713 1.00 97.38 316 THR A CA 1
ATOM 2514 C C . THR A 1 316 ? -28.020 -3.672 22.926 1.00 97.38 316 THR A C 1
ATOM 2516 O O . THR A 1 316 ? -28.538 -2.772 23.602 1.00 97.38 316 THR A O 1
ATOM 2519 N N . ARG A 1 317 ? -26.823 -4.192 23.223 1.00 96.94 317 ARG A N 1
ATOM 2520 C CA . ARG A 1 317 ? -25.975 -3.873 24.382 1.00 96.94 317 ARG A CA 1
ATOM 2521 C C . ARG A 1 317 ? -24.511 -3.783 23.950 1.00 96.94 317 ARG A C 1
ATOM 2523 O O . ARG A 1 317 ? -24.195 -3.880 22.765 1.00 96.94 317 ARG A O 1
ATOM 2530 N N . ARG A 1 318 ? -23.612 -3.633 24.929 1.00 98.06 318 ARG A N 1
ATOM 2531 C CA . ARG A 1 318 ? -22.169 -3.698 24.691 1.00 98.06 318 ARG A CA 1
ATOM 2532 C C . ARG A 1 318 ? -21.812 -5.008 23.989 1.00 98.06 318 ARG A C 1
ATOM 2534 O O . ARG A 1 318 ? -22.078 -6.071 24.542 1.00 98.06 318 ARG A O 1
ATOM 2541 N N . SER A 1 319 ? -21.215 -4.907 22.808 1.00 98.06 319 SER A N 1
ATOM 2542 C CA . SER A 1 319 ? -20.900 -6.055 21.953 1.00 98.06 319 SER A CA 1
ATOM 2543 C C . SER A 1 319 ? -19.452 -5.990 21.479 1.00 98.06 319 SER A C 1
ATOM 2545 O O . SER A 1 319 ? -18.879 -4.905 21.375 1.00 98.06 319 SER A O 1
ATOM 2547 N N . MET A 1 320 ? -18.858 -7.154 21.229 1.00 98.12 320 MET A N 1
ATOM 2548 C CA . MET A 1 320 ? -17.531 -7.287 20.631 1.00 98.12 320 MET A CA 1
ATOM 2549 C C . MET A 1 320 ? -17.695 -7.724 19.180 1.00 98.12 320 MET A C 1
ATOM 2551 O O . MET A 1 320 ? -18.500 -8.612 18.899 1.00 98.12 320 MET A O 1
ATOM 2555 N N . VAL A 1 321 ? -16.953 -7.080 18.289 1.00 98.56 321 VAL A N 1
ATOM 2556 C CA . VAL A 1 321 ? -16.924 -7.368 16.858 1.00 98.56 321 VAL A CA 1
ATOM 2557 C C . VAL A 1 321 ? -15.468 -7.555 16.469 1.00 98.56 321 VAL A C 1
ATOM 2559 O O . VAL A 1 321 ? -14.640 -6.701 16.774 1.00 98.56 321 VAL A O 1
ATOM 2562 N N . ASN A 1 322 ? -15.159 -8.667 15.824 1.00 98.38 322 ASN A N 1
ATOM 2563 C CA . ASN A 1 322 ? -13.840 -8.938 15.278 1.00 98.38 322 ASN A CA 1
ATOM 2564 C C . ASN A 1 322 ? -13.823 -8.529 13.807 1.00 98.38 322 ASN A C 1
ATOM 2566 O O . ASN A 1 322 ? -14.793 -8.776 13.087 1.00 98.38 322 ASN A O 1
ATOM 2570 N N . VAL A 1 323 ? -12.735 -7.900 13.384 1.00 98.44 323 VAL A N 1
ATOM 2571 C CA . VAL A 1 323 ? -12.414 -7.706 11.971 1.00 98.44 323 VAL A CA 1
ATOM 2572 C C . VAL A 1 323 ? -11.636 -8.938 11.528 1.00 98.44 323 VAL A C 1
ATOM 2574 O O . VAL A 1 323 ? -10.604 -9.244 12.122 1.00 98.44 323 VAL A O 1
ATOM 2577 N N . ASP A 1 324 ? -12.159 -9.652 10.540 1.00 97.88 324 ASP A N 1
ATOM 2578 C CA . ASP A 1 324 ? -11.531 -10.830 9.942 1.00 97.88 324 ASP A CA 1
ATOM 2579 C C . ASP A 1 324 ? -11.115 -10.475 8.513 1.00 97.88 324 ASP A C 1
ATOM 2581 O O . ASP A 1 324 ? -11.921 -9.902 7.777 1.00 97.88 324 ASP A O 1
ATOM 2585 N N . PHE A 1 325 ? -9.861 -10.731 8.148 1.00 96.25 325 PHE A N 1
ATOM 2586 C CA . PHE A 1 325 ? -9.374 -10.509 6.784 1.00 96.25 325 PHE A CA 1
ATOM 2587 C C . PHE A 1 325 ? -9.629 -11.776 5.967 1.00 96.25 325 PHE A C 1
ATOM 2589 O O . PHE A 1 325 ? -9.360 -12.874 6.459 1.00 96.25 325 PHE A O 1
ATOM 2596 N N . ASP A 1 326 ? -10.190 -11.611 4.768 1.00 87.94 326 ASP A N 1
ATOM 2597 C CA . ASP A 1 326 ? -10.574 -12.730 3.893 1.00 87.94 326 ASP A CA 1
ATOM 2598 C C . ASP A 1 326 ? -9.366 -13.478 3.295 1.00 87.94 326 ASP A C 1
ATOM 2600 O O . ASP A 1 326 ? -8.314 -12.837 3.046 1.00 87.94 326 ASP A O 1
#

pLDDT: mean 84.27, std 17.62, range [37.72, 98.69]

InterPro domains:
  IPR001012 UBX domain [PF00789] (248-321)
  IPR001012 UBX domain [PS50033] (245-323)
  IPR029071 Ubiquitin-like domain superfamily [SSF54236] (209-323)
  IPR050730 UBX domain-containing protein [PTHR23322] (131-320)

Organism: NCBI:txid1144522

Sequence (326 aa):
MSANEMRKSWENNFINAGLDVREMYTMSEDQFNSTCQFLIDSGFPRPVGEQAKNKDRKEWENAFREIGVSPNEMYSMPESDFLSSCQFIVDSGIYSPGTSNDSDLAKAISASMDDLSNNANNNSNEKLPVPTSEDEELARELQEQEYQGISNPINPPEQNDNPAPPPPPSYNNYMPSRTVSGQIRNEQNEEFIRAEFEMRQREEANRRKQEENERRAREEAVAQKSRIEKNKSELKTALQNLGPEPANGVTICIVFPSGNRIMRKFDKTHLCDELFTFVSGQDELFDDDDGPIPYTLMQPGVPIERGKTFEEVGITRRSMVNVDFD

Nearest PDB structures (foldseek):
  2gbr-assembly4_C  TM=7.793E-01  e=7.970E-03  Homo sapiens
  1jru-assembly1_A  TM=6.025E-01  e=1.146E-03  Rattus norvegicus

Solvent-accessible surface area (backbone atoms only — not comparable to full-atom values): 19430 Å² total; per-residue (Å²): 130,55,76,65,57,56,53,59,59,42,42,67,60,32,52,75,70,72,42,61,59,70,56,60,76,69,44,52,70,69,55,43,52,53,50,52,50,51,40,42,79,70,70,44,79,78,65,76,53,71,68,59,58,51,59,57,51,57,76,42,44,66,58,40,45,74,76,71,44,50,63,71,55,60,74,68,43,55,69,71,57,44,53,52,49,52,49,52,38,40,76,71,62,77,43,75,99,77,84,70,98,75,58,65,58,64,54,46,55,54,49,56,44,52,55,53,47,62,75,39,66,88,73,76,84,82,80,72,81,76,72,49,79,64,53,56,48,52,53,50,53,54,54,53,52,60,71,71,65,78,75,77,78,78,74,76,80,78,84,75,91,65,84,79,75,77,82,71,79,88,70,76,86,69,72,74,74,79,48,73,70,56,53,54,52,48,53,53,50,53,50,49,53,50,50,51,52,52,49,52,52,50,51,51,53,50,49,54,52,49,54,51,51,53,50,49,53,52,52,51,51,53,55,49,51,54,51,36,53,50,52,53,50,51,32,44,52,51,39,66,67,66,63,79,69,46,92,88,30,30,41,37,37,39,36,42,85,88,70,50,73,50,75,49,43,40,54,46,80,41,47,36,48,57,55,52,40,49,53,63,40,37,75,88,36,36,48,99,84,55,42,77,56,66,69,46,47,30,37,97,92,43,78,66,61,73,85,36,31,29,48,80,75,64,44,75,48,77,41,63,33,38,50,41,74,117

Radius of gyration: 36.65 Å; Cα contacts (8 Å, |Δi|>4): 220; chains: 1; bounding box: 90×43×106 Å

Secondary structure (DSSP, 8-state):
--HHHHHHHTHHHHHHTT--HHHHHHS-HHHHHHHHHHHHHTTPPP---HHHHHHHHHHHHHHHHHTT--HHHHHHS-HHHHHHHHHHHHHTTS----S-TT-HHHHHHHHHHHHHHHHHTTS----PPPPPHHHHHHHHHHHHHHHHS-----PPPP---PPPPPPPP----------HHHHHHHHHHHHHHHHHHHHHHHHHHHHHHHHHHHHHHHHHHHHHHHHHHHHHHHHHHHHHHT-SPPTTPEEEEEE-TTS-EEEEEE-TTSBTHHHHHHHHTSGGGB-TTSPBPPEEEEETTEEPPTTSBTTTTT--SSEEEEEEE-

Mean predicted aligned error: 17.88 Å